Protein AF-A0A970CZ54-F1 (afdb_monomer_lite)

Radius of gyration: 23.07 Å; chains: 1; bounding box: 68×42×59 Å

pLDDT: mean 87.08, std 11.52, range [48.12, 98.62]

Secondary structure (DSSP, 8-state):
-----HHHHHHHHSSS-EEEEEEEEES--TTT-TT-EEEES---SS--GGGGGSS--S-SSEE--TTTT--SSSSEEPPPPGGGTTT----EE-SPPP-GGGBPPSSPPEEEEEEEEEEEEEEEEE-BTTTTB-EEEEEEEEE-TTS-EEEEEEE-S---SEEEEEEEEEEEEEEEEEEEEEEESSTT---EESB-----EEEE-TTTEEEEEEEE----S----SS-----EEEEEEE--TT-TT-TT-TT-TTTTT--SS-EEEEEEEEE--

Sequence (274 aa):
MYPVTTDFLDKMKADRRRVLARVEVDYTDPFMDQSIEIEVNEQANVSYPQQTADSVDTATHKWASLDGSWVLDGTYHLAPPSDKLSQYQFGWWGSQLAGADGAFAEPYPALTVMHLPRPIHTLRVTGDTAREEYPVNFTVKLYAEDETLLHTETVTGNTEVSWSKTLASPVLDVAKQVLTITRWSHEGRQVKIIEFFTSIREVYETGDLISIRLLEEREASQGSLPVGNISSNEITLALNNEDKKFDVDNEQSPLKNLLKPNRRIQVWLGISTS

Foldseek 3Di:
DDDDDPVQVVQVPDPDWDKKKKKKWFLDQPVPFPFKDKDKPFADPDADQSQQARPDQAFPAAADDPLPPDDPPVRYDHRDDPVCCVPGFFHTWGDDFQAPQQFDDPVFIKMKIFHFWAWDFKWKWAFHPNVQKAFAWKKKWFAAPVRHTQDIDTHHRDNDRIDMDGDPAIRGRTGMMMMGGGGMPDGSGTTTTRYGHDTDMDMDIDPQWPDKDKDWDDDPDPDPDPDDDDIDIDIDTDTDCPVVLVPQPPRRRNCHVSPDPDIDMDMDMDMDDD

Structure (mmCIF, N/CA/C/O backbone):
data_AF-A0A970CZ54-F1
#
_entry.id   AF-A0A970CZ54-F1
#
loop_
_atom_site.group_PDB
_atom_site.id
_atom_site.type_symbol
_atom_site.label_atom_id
_atom_site.label_alt_id
_atom_site.label_comp_id
_atom_site.label_asym_id
_atom_site.label_entity_id
_atom_site.label_seq_id
_atom_site.pdbx_PDB_ins_code
_atom_site.Cartn_x
_atom_site.Cartn_y
_atom_site.Cartn_z
_atom_site.occupancy
_atom_site.B_iso_or_equiv
_atom_site.auth_seq_id
_atom_site.auth_comp_id
_atom_site.auth_asym_id
_atom_site.auth_atom_id
_atom_site.pdbx_PDB_model_num
ATOM 1 N N . MET A 1 1 ? -34.920 -4.929 8.049 1.00 56.53 1 MET A N 1
ATOM 2 C CA . MET A 1 1 ? -34.536 -6.231 8.631 1.00 56.53 1 MET A CA 1
ATOM 3 C C . MET A 1 1 ? -33.694 -6.953 7.599 1.00 56.53 1 MET A C 1
ATOM 5 O O . MET A 1 1 ? -34.152 -7.098 6.469 1.00 56.53 1 MET A O 1
ATOM 9 N N . TYR A 1 2 ? -32.461 -7.309 7.949 1.00 60.47 2 TYR A N 1
ATOM 10 C CA . TYR A 1 2 ? -31.546 -7.976 7.026 1.00 60.47 2 TYR A CA 1
ATOM 11 C C . TYR A 1 2 ? -32.057 -9.383 6.681 1.00 60.47 2 TYR A C 1
ATOM 13 O O . TYR A 1 2 ? -32.532 -10.084 7.579 1.00 60.47 2 TYR A O 1
ATOM 21 N N . PRO A 1 3 ? -31.999 -9.805 5.404 1.00 73.12 3 PRO A N 1
ATOM 22 C CA . PRO A 1 3 ? -32.356 -11.163 5.028 1.00 73.12 3 PRO A CA 1
ATOM 23 C C . PRO A 1 3 ? -31.337 -12.131 5.639 1.00 73.12 3 PRO A C 1
ATOM 25 O O . PRO A 1 3 ? -30.145 -12.061 5.353 1.00 73.12 3 PRO A O 1
ATOM 28 N N . VAL A 1 4 ? -31.818 -13.026 6.496 1.00 78.75 4 VAL A N 1
ATOM 29 C CA . VAL A 1 4 ? -31.027 -14.081 7.142 1.00 78.75 4 VAL A CA 1
ATOM 30 C C . VAL A 1 4 ? -31.654 -15.438 6.848 1.00 78.75 4 VAL A C 1
ATOM 32 O O . VAL A 1 4 ? -32.836 -15.528 6.508 1.00 78.75 4 VAL A O 1
ATOM 35 N N . THR A 1 5 ? -30.867 -16.505 6.960 1.00 83.81 5 THR A N 1
ATOM 36 C CA . THR A 1 5 ? -31.360 -17.866 6.732 1.00 83.81 5 THR A CA 1
ATOM 37 C C . THR A 1 5 ? -32.357 -18.281 7.817 1.00 83.81 5 THR A C 1
ATOM 39 O O . THR A 1 5 ? -32.276 -17.841 8.966 1.00 83.81 5 THR A O 1
ATOM 42 N N . THR A 1 6 ? -33.293 -19.167 7.474 1.00 85.00 6 THR A N 1
ATOM 43 C CA . THR A 1 6 ? -34.234 -19.744 8.448 1.00 85.00 6 THR A CA 1
ATOM 44 C C . THR A 1 6 ? -33.495 -20.490 9.562 1.00 85.00 6 THR A C 1
ATOM 46 O O . THR A 1 6 ? -33.817 -20.305 10.729 1.00 85.00 6 THR A O 1
ATOM 49 N N . ASP A 1 7 ? -32.427 -21.221 9.219 1.00 84.81 7 ASP A N 1
ATOM 50 C CA . ASP A 1 7 ? -31.552 -21.903 10.186 1.00 84.81 7 ASP A CA 1
ATOM 51 C C . ASP A 1 7 ? -30.956 -20.939 11.228 1.00 84.81 7 ASP A C 1
ATOM 53 O O . ASP A 1 7 ? -30.951 -21.232 12.423 1.00 84.81 7 ASP A O 1
ATOM 57 N N . PHE A 1 8 ? -30.516 -19.749 10.804 1.00 84.25 8 PHE A N 1
ATOM 58 C CA . PHE A 1 8 ? -30.024 -18.726 11.727 1.00 84.25 8 PHE A CA 1
ATOM 59 C C . PHE A 1 8 ? -31.123 -18.248 12.686 1.00 84.25 8 PHE A C 1
ATOM 61 O O . PHE A 1 8 ? -30.884 -18.134 13.889 1.00 84.25 8 PHE A O 1
ATOM 68 N N . LEU A 1 9 ? -32.335 -17.998 12.177 1.00 84.44 9 LEU A N 1
ATOM 69 C CA . LEU A 1 9 ? -33.473 -17.566 12.996 1.00 84.44 9 LEU A CA 1
ATOM 70 C C . LEU A 1 9 ? -33.877 -18.623 14.025 1.00 84.44 9 LEU A C 1
ATOM 72 O O . LEU A 1 9 ? -34.154 -18.275 15.174 1.00 84.44 9 LEU A O 1
ATOM 76 N N . ASP A 1 10 ? -33.900 -19.891 13.626 1.00 85.69 10 ASP A N 1
ATOM 77 C CA . ASP A 1 10 ? -34.277 -21.000 14.500 1.00 85.69 10 ASP A CA 1
ATOM 78 C C . ASP A 1 10 ? -33.242 -21.190 15.611 1.00 85.69 10 ASP A C 1
ATOM 80 O O . ASP A 1 10 ? -33.598 -21.253 16.790 1.00 85.69 10 ASP A O 1
ATOM 84 N N . LYS A 1 11 ? -31.948 -21.146 15.271 1.00 85.56 11 LYS A N 1
ATOM 85 C CA . LYS A 1 11 ? -30.861 -21.179 16.261 1.00 85.56 11 LYS A CA 1
ATOM 86 C C . LYS A 1 11 ? -30.927 -19.985 17.210 1.00 85.56 11 LYS A C 1
ATOM 88 O O . LYS A 1 11 ? -30.788 -20.154 18.420 1.00 85.56 11 LYS A O 1
ATOM 93 N N . MET A 1 12 ? -31.201 -18.781 16.702 1.00 83.75 12 MET A N 1
ATOM 94 C CA . MET A 1 12 ? -31.337 -17.578 17.535 1.00 83.75 12 MET A CA 1
ATOM 95 C C . MET A 1 12 ? -32.542 -17.638 18.479 1.00 83.75 12 MET A C 1
ATOM 97 O O . MET A 1 12 ? -32.549 -16.939 19.493 1.00 83.75 12 MET A O 1
ATOM 101 N N . LYS A 1 13 ? -33.545 -18.473 18.191 1.00 84.94 13 LYS A N 1
ATOM 102 C CA . LYS A 1 13 ? -34.707 -18.721 19.058 1.00 84.94 13 LYS A CA 1
ATOM 103 C C . LYS A 1 13 ? -34.542 -19.932 19.979 1.00 84.94 13 LYS A C 1
ATOM 105 O O . LYS A 1 13 ? -35.372 -20.098 20.863 1.00 84.94 13 LYS A O 1
ATOM 110 N N . ALA A 1 14 ? -33.501 -20.744 19.803 1.00 85.19 14 ALA A N 1
ATOM 111 C CA . ALA A 1 14 ? -33.274 -21.930 20.620 1.00 85.19 14 ALA A CA 1
ATOM 112 C C . ALA A 1 14 ? -33.035 -21.582 22.101 1.00 85.19 14 ALA A C 1
ATOM 114 O O . ALA A 1 14 ? -32.423 -20.555 22.423 1.00 85.19 14 ALA A O 1
ATOM 115 N N . ASP A 1 15 ? -33.475 -22.482 22.987 1.00 83.25 15 ASP A N 1
ATOM 116 C CA . ASP A 1 15 ? -33.328 -22.354 24.445 1.00 83.25 15 ASP A CA 1
ATOM 117 C C . ASP A 1 15 ? -31.856 -22.335 24.876 1.00 83.25 15 ASP A C 1
ATOM 119 O O . ASP A 1 15 ? -31.458 -21.588 25.770 1.00 83.25 15 ASP A O 1
ATOM 123 N N . ARG A 1 16 ? -31.025 -23.153 24.219 1.00 84.19 16 ARG A N 1
ATOM 124 C CA . ARG A 1 16 ? -29.569 -23.145 24.371 1.00 84.19 16 ARG A CA 1
ATOM 125 C C . ARG A 1 16 ? -28.947 -22.564 23.116 1.00 84.19 16 ARG A C 1
ATOM 127 O O . ARG A 1 16 ? -28.973 -23.186 22.058 1.00 84.19 16 ARG A O 1
ATOM 134 N N . ARG A 1 17 ? -28.362 -21.379 23.255 1.00 84.44 17 ARG A N 1
ATOM 135 C CA . ARG A 1 17 ? -27.653 -20.693 22.177 1.00 84.44 17 ARG A CA 1
ATOM 136 C C . ARG A 1 17 ? -26.414 -19.996 22.703 1.00 84.44 17 ARG A C 1
ATOM 138 O O . ARG A 1 17 ? -26.434 -19.428 23.795 1.00 84.44 17 ARG A O 1
ATOM 145 N N . ARG A 1 18 ? -25.362 -19.983 21.890 1.00 84.69 18 ARG A N 1
ATOM 146 C CA . ARG A 1 18 ? -24.202 -19.120 22.092 1.00 84.69 18 ARG A CA 1
ATOM 147 C C . ARG A 1 18 ? -24.155 -18.105 20.962 1.00 84.69 18 ARG A C 1
ATOM 149 O O . ARG A 1 18 ? -23.862 -18.462 19.824 1.00 84.69 18 ARG A O 1
ATOM 156 N N . VAL A 1 19 ? -24.457 -16.851 21.283 1.00 84.94 19 VAL A N 1
ATOM 157 C CA . VAL A 1 19 ? -24.288 -15.741 20.341 1.00 84.94 19 VAL A CA 1
ATOM 158 C C . VAL A 1 19 ? -22.806 -15.389 20.294 1.00 84.94 19 VAL A C 1
ATOM 160 O O . VAL A 1 19 ? -22.158 -15.270 21.333 1.00 84.94 19 VAL A O 1
ATOM 163 N N . LEU A 1 20 ? -22.277 -15.273 19.086 1.00 89.06 20 LEU A N 1
ATOM 164 C CA . LEU A 1 20 ? -20.926 -14.813 18.806 1.00 89.06 20 LEU A CA 1
ATOM 165 C C . LEU A 1 20 ? -21.016 -13.433 18.171 1.00 89.06 20 LEU A C 1
ATOM 167 O O . LEU A 1 20 ? -22.017 -13.094 17.536 1.00 89.06 20 LEU A O 1
ATOM 171 N N . ALA A 1 21 ? -19.960 -12.653 18.314 1.00 89.19 21 ALA A N 1
ATOM 172 C CA . ALA A 1 21 ? -19.851 -11.377 17.643 1.00 89.19 21 ALA A CA 1
ATOM 173 C C . ALA A 1 21 ? -18.459 -11.203 17.056 1.00 89.19 21 ALA A C 1
ATOM 175 O O . ALA A 1 21 ? -17.473 -11.683 17.620 1.00 89.19 21 ALA A O 1
ATOM 176 N N . ARG A 1 22 ? -18.424 -10.501 15.928 1.00 91.06 22 ARG A N 1
ATOM 177 C CA . ARG A 1 22 ? -17.215 -9.996 15.293 1.00 91.06 22 ARG A CA 1
ATOM 178 C C . ARG A 1 22 ? -17.446 -8.530 14.965 1.00 91.06 22 ARG A C 1
ATOM 180 O O . ARG A 1 22 ? -18.489 -8.179 14.415 1.00 91.06 22 ARG A O 1
ATOM 187 N N . VAL A 1 23 ? -16.482 -7.691 15.296 1.00 90.94 23 VAL A N 1
ATOM 188 C CA . VAL A 1 23 ? -16.449 -6.277 14.931 1.00 90.94 23 VAL A CA 1
ATOM 189 C C . VAL A 1 23 ? -15.167 -6.037 14.156 1.00 90.94 23 VAL A C 1
ATOM 191 O O . VAL A 1 23 ? -14.107 -6.484 14.569 1.00 90.94 23 VAL A O 1
ATOM 194 N N . GLU A 1 24 ? -15.257 -5.318 13.051 1.00 90.38 24 GLU A N 1
ATOM 195 C CA . GLU A 1 24 ? -14.111 -4.831 12.292 1.00 90.38 24 GLU A CA 1
ATOM 196 C C . GLU A 1 24 ? -14.129 -3.308 12.318 1.00 90.38 24 GLU A C 1
ATOM 198 O O . GLU A 1 24 ? -15.165 -2.692 12.042 1.00 90.38 24 GLU A O 1
ATOM 203 N N . VAL A 1 25 ? -13.000 -2.715 12.698 1.00 87.94 25 VAL A N 1
ATOM 204 C CA . VAL A 1 25 ? -12.815 -1.263 12.737 1.00 87.94 25 VAL A CA 1
ATOM 205 C C . VAL A 1 25 ? -11.657 -0.893 11.823 1.00 87.94 25 VAL A C 1
ATOM 207 O O . VAL A 1 25 ? -10.527 -1.341 12.028 1.00 87.94 25 VAL A O 1
ATOM 210 N N . ASP A 1 26 ? -11.941 -0.040 10.842 1.00 84.31 26 ASP A N 1
ATOM 211 C CA . ASP A 1 26 ? -10.927 0.575 9.988 1.00 84.31 26 ASP A CA 1
ATOM 212 C C . ASP A 1 26 ? -10.430 1.856 10.660 1.00 84.31 26 ASP A C 1
ATOM 214 O O . ASP A 1 26 ? -11.116 2.880 10.645 1.00 84.31 26 ASP A O 1
ATOM 218 N N . TYR A 1 27 ? -9.249 1.805 11.280 1.00 79.31 27 TYR A N 1
ATOM 219 C CA . TYR A 1 27 ? -8.639 2.934 11.996 1.00 79.31 27 TYR A CA 1
ATOM 220 C C . TYR A 1 27 ? -7.938 3.929 11.070 1.00 79.31 27 TYR A C 1
ATOM 222 O O . TYR A 1 27 ? -7.857 5.123 11.381 1.00 79.31 27 TYR A O 1
ATOM 230 N N . THR A 1 28 ? -7.473 3.450 9.921 1.00 72.81 28 THR A N 1
ATOM 231 C CA . THR A 1 28 ? -7.039 4.283 8.800 1.00 72.81 28 THR A CA 1
ATOM 232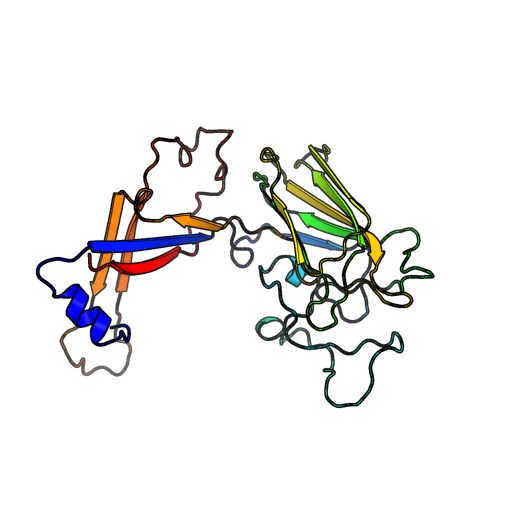 C C . THR A 1 28 ? -7.885 3.905 7.595 1.00 72.81 28 THR A C 1
ATOM 234 O O . THR A 1 28 ? -7.695 2.839 7.010 1.00 72.81 28 THR A O 1
ATOM 237 N N . ASP A 1 29 ? -8.827 4.769 7.249 1.00 67.00 29 ASP A N 1
ATOM 238 C CA . ASP A 1 29 ? -9.577 4.665 6.004 1.00 67.00 29 ASP A CA 1
ATOM 239 C C . ASP A 1 29 ? -9.000 5.716 5.051 1.00 67.00 29 ASP A C 1
ATOM 241 O O . ASP A 1 29 ? -9.119 6.907 5.353 1.00 67.00 29 ASP A O 1
ATOM 245 N N . PRO A 1 30 ? -8.350 5.320 3.947 1.00 59.41 30 PRO A N 1
ATOM 246 C CA . PRO A 1 30 ? -7.712 6.271 3.050 1.00 59.41 30 PRO A CA 1
ATOM 247 C C . PRO A 1 30 ? -8.690 7.184 2.309 1.00 59.41 30 PRO A C 1
ATOM 249 O O . PRO A 1 30 ? -8.316 8.290 1.930 1.00 59.41 30 PRO A O 1
ATOM 252 N N . PHE A 1 31 ? -9.954 6.784 2.153 1.00 61.91 31 PHE A N 1
ATOM 253 C CA . PHE A 1 31 ? -10.979 7.653 1.571 1.00 61.91 31 PHE A CA 1
ATOM 254 C C . PHE A 1 31 ? -11.407 8.761 2.541 1.00 61.91 31 PHE A C 1
ATOM 256 O O . PHE A 1 31 ? -11.882 9.815 2.114 1.00 61.91 31 PHE A O 1
ATOM 263 N N . MET A 1 32 ? -11.240 8.530 3.847 1.00 58.78 32 MET A N 1
ATOM 264 C CA . MET A 1 32 ? -11.568 9.488 4.907 1.00 58.78 32 MET A CA 1
ATOM 265 C C . MET A 1 32 ? -10.339 10.243 5.428 1.00 58.78 32 MET A C 1
ATOM 267 O O . MET A 1 32 ? -10.478 11.334 5.988 1.00 58.78 32 MET A O 1
ATOM 271 N N . ASP A 1 33 ? -9.144 9.676 5.275 1.00 66.12 33 ASP A N 1
ATOM 272 C CA . ASP A 1 33 ? -7.878 10.269 5.689 1.00 66.12 33 ASP A CA 1
ATOM 273 C C . ASP A 1 33 ? -7.346 11.216 4.608 1.00 66.12 33 ASP A C 1
ATOM 275 O O . ASP A 1 33 ? -6.517 10.867 3.774 1.00 66.12 33 ASP A O 1
ATOM 279 N N . GLN A 1 34 ? -7.816 12.463 4.665 1.00 62.53 34 GLN A N 1
ATOM 280 C CA . GLN A 1 34 ? -7.396 13.542 3.762 1.00 62.53 34 GLN A CA 1
ATOM 281 C C . GLN A 1 34 ? -5.909 13.920 3.885 1.00 62.53 34 GLN A C 1
ATOM 283 O O . GLN A 1 34 ? -5.459 14.796 3.156 1.00 62.53 34 GLN A O 1
ATOM 288 N N . SER A 1 35 ? -5.157 13.316 4.814 1.00 75.06 35 SER A N 1
ATOM 289 C CA . SER A 1 35 ? -3.721 13.575 4.956 1.00 75.06 35 SER A CA 1
ATOM 290 C C . SER A 1 35 ? -2.847 12.748 4.019 1.00 75.06 35 SER A C 1
ATOM 292 O O . SER A 1 35 ? -1.641 12.977 3.980 1.00 75.06 35 SER A O 1
ATOM 294 N N . ILE A 1 36 ? -3.420 11.773 3.308 1.00 85.31 36 ILE A N 1
ATOM 295 C CA . ILE A 1 36 ? -2.641 10.916 2.420 1.00 85.31 36 ILE A CA 1
ATOM 296 C C . ILE A 1 36 ? -2.275 11.693 1.159 1.00 85.31 36 ILE A C 1
ATOM 298 O O . ILE A 1 36 ? -3.134 12.039 0.348 1.00 85.31 36 ILE A O 1
ATOM 302 N N . GLU A 1 37 ? -0.980 11.902 0.974 1.00 90.88 37 GLU A N 1
ATOM 303 C CA . GLU A 1 37 ? -0.411 12.488 -0.231 1.00 90.88 37 GLU A CA 1
ATOM 304 C C . GLU A 1 37 ? 0.473 11.453 -0.923 1.00 90.88 37 GLU A C 1
ATOM 306 O O . GLU A 1 37 ? 1.263 10.756 -0.282 1.00 90.88 37 GLU A O 1
ATOM 311 N N . ILE A 1 38 ? 0.321 11.334 -2.242 1.00 93.88 38 ILE A N 1
ATOM 312 C CA . ILE A 1 38 ? 1.061 10.372 -3.059 1.00 93.88 38 ILE A CA 1
ATOM 313 C C . ILE A 1 38 ? 1.891 11.129 -4.083 1.00 93.88 38 ILE A C 1
ATOM 315 O O . ILE A 1 38 ? 1.354 11.911 -4.870 1.00 93.88 38 ILE A O 1
ATOM 319 N N . GLU A 1 39 ? 3.184 10.835 -4.114 1.00 96.50 39 GLU A N 1
ATOM 320 C CA . GLU A 1 39 ? 4.122 11.369 -5.095 1.00 96.50 39 GLU A CA 1
ATOM 321 C C . GLU A 1 39 ? 4.870 10.233 -5.787 1.00 96.50 39 GLU A C 1
ATOM 323 O O . GLU A 1 39 ? 5.202 9.218 -5.181 1.00 96.50 39 GLU A O 1
ATOM 328 N N . VAL A 1 40 ? 5.167 10.410 -7.070 1.00 97.62 40 VAL A N 1
ATOM 329 C CA . VAL A 1 40 ? 5.962 9.467 -7.864 1.00 97.62 40 VAL A CA 1
ATOM 330 C C . VAL A 1 40 ? 7.045 10.231 -8.604 1.00 97.62 40 VAL A C 1
ATOM 332 O O . VAL A 1 40 ? 6.818 11.359 -9.043 1.00 97.62 40 VAL A O 1
ATOM 335 N N . ASN A 1 41 ? 8.225 9.633 -8.764 1.00 97.62 41 ASN A N 1
ATOM 336 C CA . ASN A 1 41 ? 9.297 10.271 -9.538 1.00 97.62 41 ASN A CA 1
ATOM 337 C C . ASN A 1 41 ? 9.106 10.126 -11.057 1.00 97.62 41 ASN A C 1
ATOM 339 O O . ASN A 1 41 ? 9.703 10.873 -11.831 1.00 97.62 41 ASN A O 1
ATOM 343 N N . GLU A 1 42 ? 8.276 9.176 -11.479 1.00 96.69 42 GLU A N 1
ATOM 344 C CA . GLU A 1 42 ? 7.934 8.919 -12.870 1.00 96.69 42 GLU A CA 1
ATOM 345 C C . GLU A 1 42 ? 6.511 8.364 -12.996 1.00 96.69 42 GLU A C 1
ATOM 347 O O . GLU A 1 42 ? 5.986 7.738 -12.075 1.00 96.69 42 GLU A O 1
ATOM 352 N N . GLN A 1 43 ? 5.893 8.543 -14.163 1.00 96.00 43 GLN A N 1
ATOM 353 C CA . GLN A 1 43 ? 4.625 7.899 -14.495 1.00 96.00 43 GLN A CA 1
ATOM 354 C C . GLN A 1 43 ? 4.415 7.811 -16.009 1.00 96.00 43 GLN A C 1
ATOM 356 O O . GLN A 1 43 ? 4.865 8.680 -16.760 1.00 96.00 43 GLN A O 1
ATOM 361 N N . ALA A 1 44 ? 3.709 6.773 -16.450 1.00 94.50 44 ALA A N 1
ATOM 362 C CA . ALA A 1 44 ? 3.223 6.638 -17.816 1.00 94.50 44 ALA A CA 1
ATOM 363 C C . ALA A 1 44 ? 2.181 7.719 -18.159 1.00 94.50 44 ALA A C 1
ATOM 365 O O . ALA A 1 44 ? 1.629 8.388 -17.287 1.00 94.50 44 ALA A O 1
ATOM 366 N N . ASN A 1 45 ? 1.853 7.833 -19.452 1.00 91.31 45 ASN A N 1
ATOM 367 C CA . ASN A 1 45 ? 0.827 8.761 -19.951 1.00 91.31 45 ASN A CA 1
ATOM 368 C C . ASN A 1 45 ? -0.542 8.571 -19.280 1.00 91.31 45 ASN A C 1
ATOM 370 O O . ASN A 1 45 ? -1.284 9.535 -19.115 1.00 91.31 45 ASN A O 1
ATOM 374 N N . VAL A 1 46 ? -0.881 7.326 -18.937 1.00 93.69 46 VAL A N 1
ATOM 375 C CA . VAL A 1 46 ? -2.067 6.980 -18.154 1.00 93.69 46 VAL A CA 1
ATOM 376 C C . VAL A 1 46 ? -1.588 6.227 -16.926 1.00 93.69 46 VAL A C 1
ATOM 378 O O . VAL A 1 46 ? -0.995 5.156 -17.045 1.00 93.69 46 VAL A O 1
ATOM 381 N N . SER A 1 47 ? -1.790 6.832 -15.763 1.00 95.38 47 SER A N 1
ATOM 382 C CA . SER A 1 47 ? -1.358 6.326 -14.467 1.00 95.38 47 SER A CA 1
ATOM 383 C C . SER A 1 47 ? -2.128 7.068 -13.381 1.00 95.38 47 SER A C 1
ATOM 385 O O . SER A 1 47 ? -2.382 8.268 -13.519 1.00 95.38 47 SER A O 1
ATOM 387 N N . TYR A 1 48 ? -2.482 6.366 -12.307 1.00 95.00 48 TYR A N 1
ATOM 388 C CA . TYR A 1 48 ? -3.285 6.905 -11.212 1.00 95.00 48 TYR A CA 1
ATOM 389 C C . TYR A 1 48 ? -2.646 6.560 -9.861 1.00 95.00 48 TYR A C 1
ATOM 391 O O . TYR A 1 48 ? -3.149 5.691 -9.148 1.00 95.00 48 TYR A O 1
ATOM 399 N N . PRO A 1 49 ? -1.535 7.226 -9.479 1.00 94.94 49 PRO A N 1
ATOM 400 C CA . PRO A 1 49 ? -0.825 6.925 -8.235 1.00 94.94 49 PRO A CA 1
ATOM 401 C C . PRO A 1 49 ? -1.696 7.011 -6.984 1.00 94.94 49 PRO A C 1
ATOM 403 O O . PRO A 1 49 ? -1.481 6.273 -6.035 1.00 94.94 49 PRO A O 1
ATOM 406 N N . GLN A 1 50 ? -2.726 7.855 -6.985 1.00 90.62 50 GLN A N 1
ATOM 407 C CA . GLN A 1 50 ? -3.643 7.993 -5.853 1.00 90.62 50 GLN A CA 1
ATOM 408 C C . GLN A 1 50 ? -4.352 6.675 -5.495 1.00 90.62 50 GLN A C 1
ATOM 410 O O . GLN A 1 50 ? -4.704 6.481 -4.337 1.00 90.62 50 GLN A O 1
ATOM 415 N N . GLN A 1 51 ? -4.512 5.754 -6.454 1.00 90.94 51 GLN A N 1
ATOM 416 C CA . GLN A 1 51 ? -5.095 4.431 -6.212 1.00 90.94 51 GLN A CA 1
ATOM 417 C C . GLN A 1 51 ? -4.165 3.491 -5.439 1.00 90.94 51 GLN A C 1
ATOM 419 O O . GLN A 1 51 ? -4.633 2.535 -4.845 1.00 90.94 51 GLN A O 1
ATOM 424 N N . THR A 1 52 ? -2.857 3.766 -5.355 1.00 93.00 52 THR A N 1
ATOM 425 C CA . THR A 1 52 ? -1.936 2.881 -4.618 1.00 93.00 52 THR A CA 1
ATOM 426 C C . THR A 1 52 ? -2.119 2.919 -3.105 1.00 93.00 52 THR A C 1
ATOM 428 O O . THR A 1 52 ? -1.355 2.278 -2.387 1.00 93.00 52 THR A O 1
ATOM 431 N N . ALA A 1 53 ? -3.053 3.725 -2.611 1.00 89.38 53 ALA A N 1
ATOM 432 C CA . ALA A 1 53 ? -3.350 3.841 -1.199 1.00 89.38 53 ALA A CA 1
ATOM 433 C C . ALA A 1 53 ? -4.846 3.758 -0.901 1.00 89.38 53 ALA A C 1
ATOM 435 O O . ALA A 1 53 ? -5.254 4.206 0.161 1.00 89.38 53 ALA A O 1
ATOM 436 N N . ASP A 1 54 ? -5.671 3.228 -1.806 1.00 82.50 54 ASP A N 1
ATOM 437 C CA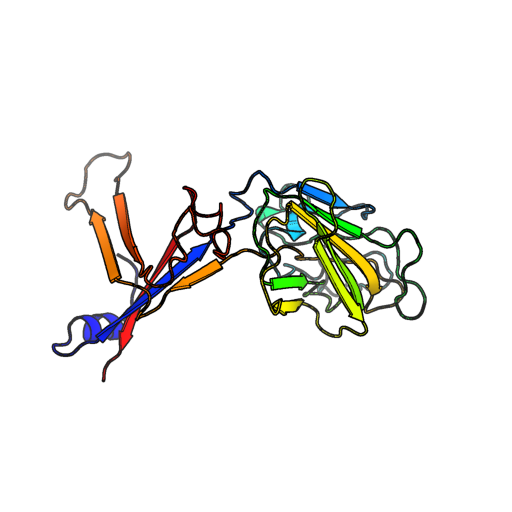 . ASP A 1 54 ? -7.131 3.201 -1.660 1.00 82.50 54 ASP A CA 1
ATOM 438 C C . ASP A 1 54 ? -7.674 1.896 -1.046 1.00 82.50 54 ASP A C 1
ATOM 440 O O . ASP A 1 54 ? -8.885 1.730 -0.889 1.00 82.50 54 ASP A O 1
ATOM 444 N N . SER A 1 55 ? -6.781 1.002 -0.605 1.00 84.00 55 SER A N 1
ATOM 445 C CA . SER A 1 55 ? -7.102 -0.311 -0.029 1.00 84.00 55 SER A CA 1
ATOM 446 C C . SER A 1 55 ? -7.741 -1.297 -1.016 1.00 84.00 55 SER A C 1
ATOM 448 O O . SER A 1 55 ? -8.351 -2.281 -0.581 1.00 84.00 55 SER A O 1
ATOM 450 N N . VAL A 1 56 ? -7.598 -1.073 -2.325 1.00 85.06 56 VAL A N 1
ATOM 451 C CA . VAL A 1 56 ? -7.999 -2.015 -3.374 1.00 85.06 56 VAL A CA 1
ATOM 452 C C . VAL A 1 56 ? -6.751 -2.672 -3.959 1.00 85.06 56 VAL A C 1
ATOM 454 O O . VAL A 1 56 ? -6.036 -2.113 -4.783 1.00 85.06 56 VAL A O 1
ATOM 457 N N . ASP A 1 57 ? -6.523 -3.929 -3.582 1.00 88.81 57 ASP A N 1
ATOM 458 C CA . ASP A 1 57 ? -5.336 -4.708 -3.960 1.00 88.81 57 ASP A CA 1
ATOM 459 C C . ASP A 1 57 ? -5.500 -5.531 -5.253 1.00 88.81 57 ASP A C 1
ATOM 461 O O . ASP A 1 57 ? -4.617 -6.301 -5.635 1.00 88.81 57 ASP A O 1
ATOM 465 N N . THR A 1 58 ? -6.610 -5.359 -5.975 1.00 90.25 58 THR A N 1
ATOM 466 C CA . THR A 1 58 ? -6.899 -6.110 -7.204 1.00 90.25 58 THR A CA 1
ATOM 467 C C . THR A 1 58 ? -7.165 -5.197 -8.393 1.00 90.25 58 THR A C 1
ATOM 469 O O . THR A 1 58 ? -8.022 -4.320 -8.345 1.00 90.25 58 THR A O 1
ATOM 472 N N . ALA A 1 59 ? -6.449 -5.424 -9.497 1.00 93.00 59 ALA A N 1
ATOM 473 C CA . ALA A 1 59 ? -6.706 -4.746 -10.760 1.00 93.00 59 ALA A CA 1
ATOM 474 C C . ALA A 1 59 ? -8.046 -5.223 -11.334 1.00 93.00 59 ALA A C 1
ATOM 476 O O . ALA A 1 59 ? -8.312 -6.424 -11.403 1.00 93.00 59 ALA A O 1
ATOM 477 N N . THR A 1 60 ? -8.894 -4.296 -11.782 1.00 91.50 60 THR A N 1
ATOM 478 C CA . THR A 1 60 ? -10.239 -4.663 -12.266 1.00 91.50 60 THR A CA 1
ATOM 479 C C . THR A 1 60 ? -10.195 -5.445 -13.572 1.00 91.50 60 THR A C 1
ATOM 481 O O . THR A 1 60 ? -11.011 -6.338 -13.798 1.00 91.50 60 THR A O 1
ATOM 484 N N . HIS A 1 61 ? -9.243 -5.110 -14.440 1.00 92.69 61 HIS A N 1
ATOM 485 C CA . HIS A 1 61 ? -9.072 -5.740 -15.737 1.00 92.69 61 HIS A CA 1
ATOM 486 C C . HIS A 1 61 ? -7.596 -5.904 -16.065 1.00 92.69 61 HIS A C 1
ATOM 488 O O . HIS A 1 61 ? -6.729 -5.213 -15.533 1.00 92.69 61 HIS A O 1
ATOM 494 N N . LYS A 1 62 ? -7.324 -6.780 -17.031 1.00 93.94 62 LYS A N 1
ATOM 495 C CA . LYS A 1 62 ? -6.017 -6.858 -17.667 1.00 93.94 62 LYS A CA 1
ATOM 496 C C . LYS A 1 62 ? -5.849 -5.656 -18.597 1.00 93.94 62 LYS A C 1
ATOM 498 O O . LYS A 1 62 ? -6.335 -5.656 -19.727 1.00 93.94 62 LYS A O 1
ATOM 503 N N . TRP A 1 63 ? -5.205 -4.598 -18.121 1.00 94.69 63 TRP A N 1
ATOM 504 C CA . TRP A 1 63 ? -5.074 -3.371 -18.904 1.00 94.69 63 TRP A CA 1
ATOM 505 C C . TRP A 1 63 ? -4.032 -3.507 -20.020 1.00 94.69 63 TRP A C 1
ATOM 507 O O . TRP A 1 63 ? -2.958 -4.099 -19.841 1.00 94.69 63 TRP A O 1
ATOM 517 N N . ALA A 1 64 ? -4.362 -2.972 -21.194 1.00 93.25 64 ALA A N 1
ATOM 518 C CA . ALA A 1 64 ? -3.486 -2.954 -22.357 1.00 93.25 64 ALA A CA 1
ATOM 519 C C . ALA A 1 64 ? -2.274 -2.037 -22.120 1.00 93.25 64 ALA A C 1
ATOM 521 O O . ALA A 1 64 ? -2.408 -0.918 -21.626 1.00 93.25 64 ALA A O 1
ATOM 522 N N . SER A 1 65 ? -1.089 -2.501 -22.514 1.00 91.56 65 SER A N 1
ATOM 523 C CA . SER A 1 65 ? 0.173 -1.757 -22.431 1.00 91.56 65 SER A CA 1
ATOM 524 C C . SER A 1 65 ? 0.898 -1.827 -23.772 1.00 91.56 65 SER A C 1
ATOM 526 O O . SER A 1 65 ? 0.950 -2.878 -24.398 1.00 91.56 65 SER A O 1
ATOM 528 N N . LEU A 1 66 ? 1.491 -0.725 -24.235 1.00 87.25 66 LEU A N 1
ATOM 529 C CA . LEU A 1 66 ? 2.213 -0.687 -25.519 1.00 87.25 66 LEU A CA 1
ATOM 530 C C . LEU A 1 66 ? 3.654 -1.226 -25.422 1.00 87.25 66 LEU A C 1
ATOM 532 O O . LEU A 1 66 ? 4.523 -0.835 -26.190 1.00 87.25 66 LEU A O 1
ATOM 536 N N . ASP A 1 67 ? 3.894 -2.152 -24.499 1.00 84.56 67 ASP A N 1
ATOM 537 C CA . ASP A 1 67 ? 5.181 -2.819 -24.249 1.00 84.56 67 ASP A CA 1
ATOM 538 C C . ASP A 1 67 ? 5.384 -4.075 -25.129 1.00 84.56 67 ASP A C 1
ATOM 540 O O . ASP A 1 67 ? 6.284 -4.876 -24.896 1.00 84.56 67 ASP A O 1
ATOM 544 N N . GLY A 1 68 ? 4.519 -4.279 -26.131 1.00 83.44 68 GLY A N 1
ATOM 545 C CA . GLY A 1 68 ? 4.571 -5.416 -27.058 1.00 83.44 68 GLY A CA 1
ATOM 546 C C . GLY A 1 68 ? 3.991 -6.724 -26.513 1.00 83.44 68 GLY A C 1
ATOM 547 O O . GLY A 1 68 ? 4.082 -7.753 -27.177 1.00 83.44 68 GLY A O 1
ATOM 548 N N . SER A 1 69 ? 3.390 -6.705 -25.324 1.00 85.94 69 SER A N 1
ATOM 549 C CA . SER A 1 69 ? 2.943 -7.931 -24.658 1.00 85.94 69 SER A CA 1
ATOM 550 C C . SER A 1 69 ? 1.486 -8.304 -24.804 1.00 85.94 69 SER A C 1
ATOM 552 O O . SER A 1 69 ? 1.110 -9.441 -24.519 1.00 85.94 69 SER A O 1
ATOM 554 N N . TRP A 1 70 ? 0.655 -7.329 -25.143 1.00 84.69 70 TRP A N 1
ATOM 555 C CA . TRP A 1 70 ? -0.773 -7.535 -25.231 1.00 84.69 70 TRP A CA 1
ATOM 556 C C . TRP A 1 70 ? -1.161 -7.895 -26.659 1.00 84.69 70 TRP A C 1
ATOM 558 O O . TRP A 1 70 ? -0.528 -7.479 -27.631 1.00 84.69 70 TRP A O 1
ATOM 568 N N . VAL A 1 71 ? -2.229 -8.671 -26.772 1.00 86.31 71 VAL A N 1
ATOM 569 C CA . VAL A 1 71 ? -2.820 -9.090 -28.038 1.00 86.31 71 VAL A CA 1
ATOM 570 C C . VAL A 1 71 ? -4.294 -8.708 -28.040 1.00 86.31 71 VAL A C 1
ATOM 572 O O . VAL A 1 71 ? -4.935 -8.656 -26.991 1.00 86.31 71 VAL A O 1
ATOM 575 N N . LEU A 1 72 ? -4.846 -8.430 -29.221 1.00 84.56 72 LEU A N 1
ATOM 576 C CA . LEU A 1 72 ? -6.266 -8.109 -29.378 1.00 84.56 72 LEU A CA 1
ATOM 577 C C . LEU A 1 72 ? -7.107 -9.398 -29.431 1.00 84.56 72 LEU A C 1
ATOM 579 O O . LEU A 1 72 ? -7.747 -9.696 -30.435 1.00 84.56 72 LEU A O 1
ATOM 583 N N . ASP A 1 73 ? -7.060 -10.184 -28.359 1.00 89.50 73 ASP A N 1
ATOM 584 C CA . ASP A 1 73 ? -7.771 -11.463 -28.211 1.00 89.50 73 ASP A CA 1
ATOM 585 C C . ASP A 1 73 ? -9.055 -11.351 -27.365 1.00 89.50 73 ASP A C 1
ATOM 587 O O . ASP A 1 73 ? -9.742 -12.342 -27.129 1.00 89.50 73 ASP A O 1
ATOM 591 N N . GLY A 1 74 ? -9.387 -10.136 -26.917 1.00 87.81 74 GLY A N 1
ATOM 592 C CA . GLY A 1 74 ? -10.538 -9.852 -26.059 1.00 87.81 74 GLY A CA 1
ATOM 593 C C . GLY A 1 74 ? -10.275 -10.008 -24.559 1.00 87.81 74 GLY A C 1
ATOM 594 O O . GLY A 1 74 ? -11.184 -9.754 -23.776 1.00 87.81 74 GLY A O 1
ATOM 595 N N . THR A 1 75 ? -9.060 -10.383 -24.142 1.00 90.69 75 THR A N 1
ATOM 596 C CA . THR A 1 75 ? -8.695 -10.476 -22.715 1.00 90.69 75 THR A CA 1
ATOM 597 C C . THR A 1 75 ? -8.236 -9.143 -22.125 1.00 90.69 75 THR A C 1
ATOM 599 O O . THR A 1 75 ? -8.297 -8.951 -20.911 1.00 90.69 75 THR A O 1
ATOM 602 N N . TYR A 1 76 ? -7.787 -8.216 -22.976 1.00 93.00 76 TYR A N 1
ATOM 603 C CA . TYR A 1 76 ? -7.273 -6.912 -22.571 1.00 93.00 76 TYR A CA 1
ATOM 604 C C . TYR A 1 76 ? -8.309 -5.798 -22.703 1.00 93.00 76 TYR A C 1
ATOM 606 O O . TYR A 1 76 ? -9.061 -5.732 -23.676 1.00 93.00 76 TYR A O 1
ATOM 614 N N . HIS A 1 77 ? -8.272 -4.867 -21.752 1.00 93.31 77 HIS A N 1
ATOM 615 C CA . HIS A 1 77 ? -9.112 -3.674 -21.727 1.00 93.31 77 HIS A CA 1
ATOM 616 C C . HIS A 1 77 ? -8.272 -2.406 -21.905 1.00 93.31 77 HIS A C 1
ATOM 618 O O . HIS A 1 77 ? -7.112 -2.342 -21.494 1.00 93.31 77 HIS A O 1
ATOM 624 N N . LEU A 1 78 ? -8.859 -1.377 -22.516 1.00 92.56 78 LEU A N 1
ATOM 625 C CA . LEU A 1 78 ? -8.234 -0.056 -22.600 1.00 92.56 78 LEU A CA 1
ATOM 626 C C . LEU A 1 78 ? -8.246 0.616 -21.232 1.00 92.56 78 LEU A C 1
ATOM 628 O O . LEU A 1 78 ? -9.232 0.487 -20.514 1.00 92.56 78 LEU A O 1
ATOM 632 N N . ALA A 1 79 ? -7.179 1.347 -20.907 1.00 92.31 79 ALA A N 1
ATOM 633 C CA . ALA A 1 79 ? -7.064 2.052 -19.637 1.00 92.31 79 ALA A CA 1
ATOM 634 C C . ALA A 1 79 ? -8.303 2.935 -19.364 1.00 92.31 79 ALA A C 1
ATOM 636 O O . ALA A 1 79 ? -8.813 3.576 -20.294 1.00 92.31 79 ALA A O 1
ATOM 637 N N . PRO A 1 80 ? -8.807 2.959 -18.117 1.00 90.00 80 PRO A N 1
ATOM 638 C CA . PRO A 1 80 ? -10.005 3.707 -17.782 1.00 90.00 80 PRO A CA 1
ATOM 639 C C . PRO A 1 80 ? -9.735 5.213 -17.891 1.00 90.00 80 PRO A C 1
ATOM 641 O O . PRO A 1 80 ? -8.625 5.658 -17.602 1.00 90.00 80 PRO A O 1
ATOM 644 N N . PRO A 1 81 ? -10.730 6.023 -18.283 1.00 89.56 81 PRO A N 1
ATOM 645 C CA . PRO A 1 81 ? -10.626 7.471 -18.172 1.00 89.56 81 PRO A CA 1
ATOM 646 C C . PRO A 1 81 ? -10.705 7.911 -16.699 1.00 89.56 81 PRO A C 1
ATOM 648 O O . PRO A 1 81 ? -11.242 7.205 -15.840 1.00 89.56 81 PRO A O 1
ATOM 651 N N . SER A 1 82 ? -10.197 9.111 -16.402 1.00 86.31 82 SER A N 1
ATOM 652 C CA . SER A 1 82 ? -10.083 9.626 -15.029 1.00 86.31 82 SER A CA 1
ATOM 653 C C . SER A 1 82 ? -11.425 9.832 -14.310 1.00 86.31 82 SER A C 1
ATOM 655 O O . SER A 1 82 ? -11.468 9.828 -13.084 1.00 86.31 82 SER A O 1
ATOM 657 N N . ASP A 1 83 ? -12.536 9.967 -15.034 1.00 80.44 83 ASP A N 1
ATOM 658 C CA . ASP A 1 83 ? -13.889 10.088 -14.472 1.00 80.44 83 ASP A CA 1
ATOM 659 C C . ASP A 1 83 ? -14.498 8.738 -14.042 1.00 80.44 83 ASP A C 1
ATOM 661 O O . ASP A 1 83 ? -15.606 8.694 -13.502 1.00 80.44 83 ASP A O 1
ATOM 665 N N . LYS A 1 84 ? -13.787 7.625 -14.268 1.00 78.25 84 LYS A N 1
ATOM 666 C CA . LYS A 1 84 ? -14.239 6.260 -13.953 1.00 78.25 84 LYS A CA 1
ATOM 667 C C . LYS A 1 84 ? -13.389 5.549 -12.898 1.00 78.25 84 LYS A C 1
ATOM 669 O O . LYS A 1 84 ? -13.594 4.360 -12.670 1.00 78.25 84 LYS A O 1
ATOM 674 N N . LEU A 1 85 ? -12.496 6.259 -12.210 1.00 78.12 85 LEU A N 1
ATOM 675 C CA . LEU A 1 85 ? -11.600 5.674 -11.197 1.00 78.12 85 LEU A CA 1
ATOM 676 C C . LEU A 1 85 ? -12.319 5.141 -9.950 1.00 78.12 85 LEU A C 1
ATOM 678 O O . LEU A 1 85 ? -11.748 4.360 -9.206 1.00 78.12 85 LEU A O 1
ATOM 682 N N . SER A 1 86 ? -13.591 5.494 -9.742 1.00 75.81 86 SER A N 1
ATOM 683 C CA . SER A 1 86 ? -14.433 4.875 -8.708 1.00 75.81 86 SER A CA 1
ATOM 684 C C . SER A 1 86 ? -14.978 3.493 -9.091 1.00 75.81 86 SER A C 1
ATOM 686 O O . SER A 1 86 ? -15.564 2.813 -8.254 1.00 75.81 86 SER A O 1
ATOM 688 N N . GLN A 1 87 ? -14.842 3.090 -10.358 1.00 78.75 87 GLN A N 1
ATOM 689 C CA . GLN A 1 87 ? -15.351 1.822 -10.898 1.00 78.75 87 GLN A CA 1
ATOM 690 C C . GLN A 1 87 ? -14.226 0.853 -11.264 1.00 78.75 87 GLN A C 1
ATOM 692 O O . GLN A 1 87 ? -14.476 -0.344 -11.391 1.00 78.75 87 GLN A O 1
ATOM 697 N N . TYR A 1 88 ? -13.013 1.370 -11.466 1.00 87.88 88 TYR A N 1
ATOM 698 C CA . TYR A 1 88 ? -11.891 0.624 -12.015 1.00 87.88 88 TYR A CA 1
ATOM 699 C C . TYR A 1 88 ? -10.613 0.897 -11.233 1.00 87.88 88 TYR A C 1
ATOM 701 O O . TYR A 1 88 ? -10.259 2.054 -11.018 1.00 87.88 88 TYR A O 1
ATOM 709 N N . GLN A 1 89 ? -9.887 -0.172 -10.924 1.00 91.62 89 GLN A N 1
ATOM 710 C CA . GLN A 1 89 ? -8.561 -0.157 -10.330 1.00 91.62 89 GLN A CA 1
ATOM 711 C C . GLN A 1 89 ? -7.494 -0.351 -11.404 1.00 91.62 89 GLN A C 1
ATOM 713 O O . GLN A 1 89 ? -7.498 -1.352 -12.135 1.00 91.62 89 GLN A O 1
ATOM 718 N N . PHE A 1 90 ? -6.587 0.618 -11.493 1.00 94.12 90 PHE A N 1
ATOM 719 C CA . PHE A 1 90 ? -5.490 0.663 -12.458 1.00 94.12 90 PHE A CA 1
ATOM 720 C C . PHE A 1 90 ? -4.128 0.838 -11.775 1.00 94.12 90 PHE A C 1
ATOM 722 O O . PHE A 1 90 ? -3.175 0.159 -12.156 1.00 94.12 90 PHE A O 1
ATOM 729 N N . GLY A 1 91 ? -4.050 1.703 -10.757 1.00 94.81 91 GLY A N 1
ATOM 730 C CA . GLY A 1 91 ? -2.845 1.926 -9.959 1.00 94.81 91 GLY A CA 1
ATOM 731 C C . GLY A 1 91 ? -1.805 2.854 -10.600 1.00 94.81 91 GLY A C 1
ATOM 732 O O . GLY A 1 91 ? -2.070 3.585 -11.560 1.00 94.81 91 GLY A O 1
ATOM 733 N N . TRP A 1 92 ? -0.590 2.828 -10.056 1.00 97.44 92 TRP A N 1
ATOM 734 C CA . TRP A 1 92 ? 0.562 3.565 -10.574 1.00 97.44 92 TRP A CA 1
ATOM 735 C C . TRP A 1 92 ? 1.293 2.760 -11.644 1.00 97.44 92 TRP A C 1
ATOM 737 O O . TRP A 1 92 ? 1.746 1.642 -11.392 1.00 97.44 92 TRP A O 1
ATOM 747 N N . TRP A 1 93 ? 1.447 3.345 -12.831 1.00 97.38 93 TRP A N 1
ATOM 748 C CA . TRP A 1 93 ? 2.273 2.806 -13.907 1.00 97.38 93 TRP A CA 1
ATOM 749 C C . TRP A 1 93 ? 3.457 3.744 -14.153 1.00 97.38 93 TRP A C 1
ATOM 751 O O . TRP A 1 93 ? 3.248 4.937 -14.377 1.00 97.38 93 TRP A O 1
ATOM 761 N N . GLY A 1 94 ? 4.689 3.228 -14.128 1.00 96.81 94 GLY A N 1
ATOM 762 C CA . GLY A 1 94 ? 5.893 4.016 -14.446 1.00 96.81 94 GLY A CA 1
ATOM 763 C C . GLY A 1 94 ? 6.095 4.199 -15.949 1.00 96.81 94 GLY A C 1
ATOM 764 O O . GLY A 1 94 ? 5.390 3.591 -16.751 1.00 96.81 94 GLY A O 1
ATOM 765 N N . SER A 1 95 ? 7.045 5.047 -16.341 1.00 95.56 95 SER A N 1
ATOM 766 C CA . SER A 1 95 ? 7.349 5.337 -17.749 1.00 95.56 95 SER A CA 1
ATOM 767 C C . SER A 1 95 ? 8.521 4.521 -18.295 1.00 95.56 95 SER A C 1
ATOM 769 O O . SER A 1 95 ? 8.591 4.280 -19.503 1.00 95.56 95 SER A O 1
ATOM 771 N N . GLN A 1 96 ? 9.433 4.081 -17.430 1.00 95.25 96 GLN A N 1
ATOM 772 C CA . GLN A 1 96 ? 10.574 3.254 -17.799 1.00 95.25 96 GLN A CA 1
ATOM 773 C C . GLN A 1 96 ? 10.154 1.812 -18.090 1.00 95.25 96 GLN A C 1
ATOM 775 O O . GLN A 1 96 ? 9.351 1.218 -17.372 1.00 95.25 96 GLN A O 1
ATOM 780 N N . LEU A 1 97 ? 10.757 1.219 -19.122 1.00 95.81 97 LEU A N 1
ATOM 781 C CA . LEU A 1 97 ? 10.680 -0.218 -19.369 1.00 95.81 97 LEU A CA 1
ATOM 782 C C . LEU A 1 97 ? 11.859 -0.904 -18.686 1.00 95.81 97 LEU A C 1
ATOM 784 O O . LEU A 1 97 ? 13.003 -0.471 -18.828 1.00 95.81 97 LEU A O 1
ATOM 788 N N . ALA A 1 98 ? 11.579 -1.990 -17.975 1.00 96.81 98 ALA A N 1
ATOM 789 C CA . ALA A 1 98 ? 12.606 -2.838 -17.404 1.00 96.81 98 ALA A CA 1
ATOM 790 C C . ALA A 1 98 ? 13.510 -3.397 -18.517 1.00 96.81 98 ALA A C 1
ATOM 792 O O . ALA A 1 98 ? 13.023 -3.877 -19.540 1.00 96.81 98 ALA A O 1
ATOM 793 N N . GLY A 1 99 ? 14.822 -3.328 -18.327 1.00 96.44 99 GLY A N 1
ATOM 794 C CA . GLY A 1 99 ? 15.811 -3.912 -19.224 1.00 96.44 99 GLY A CA 1
ATOM 795 C C . GLY A 1 99 ? 15.959 -5.421 -19.032 1.00 96.44 99 GLY A C 1
ATOM 796 O O . GLY A 1 99 ? 15.080 -6.091 -18.480 1.00 96.44 99 GLY A O 1
ATOM 797 N N . ALA A 1 100 ? 17.108 -5.941 -19.471 1.00 95.69 100 ALA A N 1
ATOM 798 C CA . ALA A 1 100 ? 17.475 -7.347 -19.323 1.00 95.69 100 ALA A CA 1
ATOM 799 C C . ALA A 1 100 ? 17.305 -7.828 -17.873 1.00 95.69 100 ALA A C 1
ATOM 801 O O . ALA A 1 100 ? 17.590 -7.092 -16.922 1.00 95.69 100 ALA A O 1
ATOM 802 N N . ASP A 1 101 ? 16.800 -9.052 -17.712 1.00 94.19 101 ASP A N 1
ATOM 803 C CA . ASP A 1 101 ? 16.471 -9.662 -16.414 1.00 94.19 101 ASP A CA 1
ATOM 804 C C . ASP A 1 101 ? 15.488 -8.842 -15.551 1.00 94.19 101 ASP A C 1
ATOM 806 O O . ASP A 1 101 ? 15.412 -9.024 -14.331 1.00 94.19 101 ASP A O 1
ATOM 810 N N . GLY A 1 102 ? 14.739 -7.923 -16.169 1.00 95.94 102 GLY A N 1
ATOM 811 C CA . GLY A 1 102 ? 13.782 -7.053 -15.494 1.00 95.94 102 GLY A CA 1
ATOM 812 C C . GLY A 1 102 ? 14.416 -5.874 -14.746 1.00 95.94 102 GLY A C 1
ATOM 813 O O . GLY A 1 102 ? 13.745 -5.262 -13.919 1.00 95.94 102 GLY A O 1
ATOM 814 N N . ALA A 1 103 ? 15.690 -5.544 -14.965 1.00 97.75 103 ALA A N 1
ATOM 815 C CA . ALA A 1 103 ? 16.368 -4.476 -14.224 1.00 97.75 103 ALA A CA 1
ATOM 816 C C . ALA A 1 103 ? 15.926 -3.066 -14.665 1.00 97.75 103 ALA A C 1
ATOM 818 O O . ALA A 1 103 ? 15.898 -2.768 -15.857 1.00 97.75 103 ALA A O 1
ATOM 819 N N . PHE A 1 104 ? 15.640 -2.172 -13.716 1.00 98.12 104 PHE A N 1
ATOM 820 C CA . PHE A 1 104 ? 15.441 -0.746 -14.004 1.00 98.12 104 PHE A CA 1
ATOM 821 C C . PHE A 1 104 ? 16.765 0.026 -13.964 1.00 98.12 104 PHE A C 1
ATOM 823 O O . PHE A 1 104 ? 17.719 -0.392 -13.307 1.00 98.12 104 PHE A O 1
ATOM 830 N N . ALA A 1 105 ? 16.816 1.159 -14.666 1.00 96.69 105 ALA A N 1
ATOM 831 C CA . ALA A 1 105 ? 17.944 2.085 -14.633 1.00 96.69 105 ALA A CA 1
ATOM 832 C C . ALA A 1 105 ? 17.700 3.215 -13.620 1.00 96.69 105 ALA A C 1
ATOM 834 O O . ALA A 1 105 ? 16.569 3.461 -13.204 1.00 96.69 105 ALA A O 1
ATOM 835 N N . GLU A 1 106 ? 18.768 3.910 -13.224 1.00 96.44 106 GLU A N 1
ATOM 836 C CA . GLU A 1 106 ? 18.635 5.120 -12.414 1.00 96.44 106 GLU A CA 1
ATOM 837 C C . GLU A 1 106 ? 18.147 6.315 -13.257 1.00 96.44 106 GLU A C 1
ATOM 839 O O . GLU A 1 106 ? 18.618 6.489 -14.385 1.00 96.44 106 GLU A O 1
ATOM 844 N N . PRO A 1 107 ? 17.271 7.181 -12.706 1.00 96.50 107 PRO A N 1
ATOM 845 C CA . PRO A 1 107 ? 16.645 7.075 -11.383 1.00 96.50 107 PRO A CA 1
ATOM 846 C C . PRO A 1 107 ? 15.596 5.952 -11.339 1.00 96.50 107 PRO A C 1
ATOM 848 O O . PRO A 1 107 ? 14.730 5.891 -12.200 1.00 96.50 107 PRO A O 1
ATOM 851 N N . TYR A 1 108 ? 15.662 5.075 -10.332 1.00 98.06 108 TYR A N 1
ATOM 852 C CA . TYR A 1 108 ? 14.740 3.936 -10.227 1.00 98.06 108 TYR A CA 1
ATOM 853 C C . TYR A 1 108 ? 13.291 4.395 -10.015 1.00 98.06 108 TYR A C 1
ATOM 855 O O . TYR A 1 108 ? 13.097 5.383 -9.299 1.00 98.06 108 TYR A O 1
ATOM 863 N N . PRO A 1 109 ? 12.283 3.662 -10.527 1.00 98.25 109 PRO A N 1
ATOM 864 C CA . PRO A 1 109 ? 10.889 3.948 -10.227 1.00 98.25 109 PRO A CA 1
ATOM 865 C C . PRO A 1 109 ? 10.647 4.002 -8.718 1.00 98.25 109 PRO A C 1
ATOM 867 O O . PRO A 1 109 ? 10.944 3.045 -7.989 1.00 98.25 109 PRO A O 1
ATOM 870 N N . ALA A 1 110 ? 10.100 5.123 -8.255 1.00 98.25 110 ALA A N 1
ATOM 871 C CA . ALA A 1 110 ? 9.840 5.374 -6.850 1.00 98.25 110 ALA A CA 1
ATOM 872 C C . ALA A 1 110 ? 8.447 5.968 -6.613 1.00 98.25 110 ALA A C 1
ATOM 874 O O . ALA A 1 110 ? 8.003 6.863 -7.334 1.00 98.25 110 ALA A O 1
ATOM 875 N N . LEU A 1 111 ? 7.804 5.473 -5.557 1.00 97.94 111 LEU A N 1
ATOM 876 C CA . LEU A 1 111 ? 6.485 5.873 -5.077 1.00 97.94 111 LEU A CA 1
ATOM 877 C C . LEU A 1 111 ? 6.608 6.266 -3.606 1.00 97.94 111 LEU A C 1
ATOM 879 O O . LEU A 1 111 ? 7.084 5.487 -2.779 1.00 97.94 111 LEU A O 1
ATOM 883 N N . THR A 1 112 ? 6.169 7.472 -3.290 1.00 97.31 112 THR A N 1
ATOM 884 C CA . THR A 1 112 ? 6.194 8.059 -1.958 1.00 97.31 112 THR A CA 1
ATOM 885 C C . THR A 1 112 ? 4.768 8.240 -1.470 1.00 97.31 112 THR A C 1
ATOM 887 O O . THR A 1 112 ? 3.934 8.796 -2.179 1.00 97.31 112 THR A O 1
ATOM 890 N N . VAL A 1 113 ? 4.505 7.805 -0.241 1.00 94.88 113 VAL A N 1
ATOM 891 C CA . VAL A 1 113 ? 3.245 8.045 0.461 1.00 94.88 113 VAL A CA 1
ATOM 892 C C . VAL A 1 113 ? 3.531 8.825 1.729 1.00 94.88 113 VAL A C 1
ATOM 894 O O . VAL A 1 113 ? 4.279 8.353 2.585 1.00 94.88 113 VAL A O 1
ATOM 897 N N . MET A 1 114 ? 2.939 10.003 1.855 1.00 93.38 114 MET A N 1
ATOM 898 C CA . MET A 1 114 ? 2.985 10.841 3.050 1.00 93.38 114 MET A CA 1
ATOM 899 C C . MET A 1 114 ? 1.631 10.805 3.749 1.00 93.38 114 MET A C 1
ATOM 901 O O . MET A 1 114 ? 0.598 10.634 3.106 1.00 93.38 114 MET A O 1
ATOM 905 N N . HIS A 1 115 ? 1.639 10.894 5.072 1.00 90.62 115 HIS A N 1
ATOM 906 C CA . HIS A 1 115 ? 0.445 10.893 5.911 1.00 90.62 115 HIS A CA 1
ATOM 907 C C . HIS A 1 115 ? 0.776 11.447 7.297 1.00 90.62 115 HIS A C 1
ATOM 909 O O . HIS A 1 115 ? 1.942 11.577 7.669 1.00 90.62 115 HIS A O 1
ATOM 915 N N . LEU A 1 116 ? -0.247 11.714 8.114 1.00 87.06 116 LEU A N 1
ATOM 916 C CA . LEU A 1 116 ? -0.015 12.070 9.516 1.00 87.06 116 LEU A CA 1
ATOM 917 C C . LEU A 1 116 ? 0.807 10.990 10.253 1.00 87.06 116 LEU A C 1
ATOM 919 O O . LEU A 1 116 ? 0.576 9.795 10.013 1.00 87.06 116 LEU A O 1
ATOM 923 N N . PRO A 1 117 ? 1.710 11.382 11.177 1.00 89.50 117 PRO A N 1
ATOM 924 C CA . PRO A 1 117 ? 2.534 10.448 11.936 1.00 89.50 117 PRO A CA 1
ATOM 925 C C . PRO A 1 117 ? 1.712 9.363 12.636 1.00 89.50 117 PRO A C 1
ATOM 927 O O . PRO A 1 117 ? 0.787 9.657 13.403 1.00 89.50 117 PRO A O 1
ATOM 930 N N . ARG A 1 118 ? 2.055 8.098 12.379 1.00 86.38 118 ARG A N 1
ATOM 931 C CA . ARG A 1 118 ? 1.383 6.928 12.962 1.00 86.38 118 ARG A CA 1
ATOM 932 C C . ARG A 1 118 ? 2.300 5.700 12.995 1.00 86.38 118 ARG A C 1
ATOM 934 O O . ARG A 1 118 ? 3.274 5.650 12.242 1.00 86.38 118 ARG A O 1
ATOM 941 N N . PRO A 1 119 ? 2.001 4.696 13.834 1.00 87.62 119 PRO A N 1
ATOM 942 C CA . PRO A 1 119 ? 2.732 3.436 13.813 1.00 87.62 119 PRO A CA 1
ATOM 943 C C . PRO A 1 119 ? 2.472 2.637 12.525 1.00 87.62 119 PRO A C 1
ATOM 945 O O . PRO A 1 119 ? 1.349 2.594 12.024 1.00 87.62 119 PRO A O 1
ATOM 948 N N . ILE A 1 120 ? 3.502 1.962 12.010 1.00 88.94 120 ILE A N 1
ATOM 949 C CA . ILE A 1 120 ? 3.406 0.996 10.906 1.00 88.94 120 ILE A CA 1
ATOM 950 C C . ILE A 1 120 ? 3.759 -0.396 11.428 1.00 88.94 120 ILE A C 1
ATOM 952 O O . ILE A 1 120 ? 4.834 -0.613 11.987 1.00 88.94 120 ILE A O 1
ATOM 956 N N . HIS A 1 121 ? 2.840 -1.343 11.231 1.00 88.56 121 HIS A N 1
ATOM 957 C CA . HIS A 1 121 ? 2.965 -2.732 11.692 1.00 88.56 121 HIS A CA 1
ATOM 958 C C . HIS A 1 121 ? 3.270 -3.713 10.569 1.00 88.56 121 HIS A C 1
ATOM 960 O O . HIS A 1 121 ? 3.928 -4.727 10.776 1.00 88.56 121 HIS A O 1
ATOM 966 N N . THR A 1 122 ? 2.736 -3.438 9.388 1.00 90.75 122 THR A N 1
ATOM 967 C CA . THR A 1 122 ? 2.844 -4.302 8.221 1.00 90.75 122 THR A CA 1
ATOM 968 C C . THR A 1 122 ? 3.272 -3.437 7.056 1.00 90.75 122 THR A C 1
ATOM 970 O O . THR A 1 122 ? 2.873 -2.282 6.980 1.00 90.75 122 THR A O 1
ATOM 973 N N . LEU A 1 123 ? 4.087 -3.994 6.172 1.00 94.25 123 LEU A N 1
ATOM 974 C CA . LEU A 1 123 ? 4.399 -3.428 4.868 1.00 94.25 123 LEU A CA 1
ATOM 975 C C . LEU A 1 123 ? 3.663 -4.239 3.808 1.00 94.25 123 LEU A C 1
ATOM 977 O O . LEU A 1 123 ? 3.534 -5.459 3.943 1.00 94.25 123 LEU A O 1
ATOM 981 N N . ARG A 1 124 ? 3.193 -3.572 2.758 1.00 94.44 124 ARG A N 1
ATOM 982 C CA . ARG A 1 124 ? 2.510 -4.207 1.63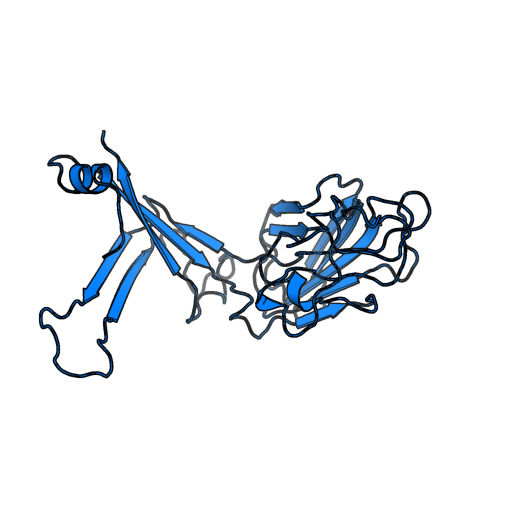1 1.00 94.44 124 ARG A CA 1
ATOM 983 C C . ARG A 1 124 ? 2.978 -3.575 0.333 1.00 94.44 124 ARG A C 1
ATOM 985 O O . ARG A 1 124 ? 3.102 -2.360 0.259 1.00 94.44 124 ARG A O 1
ATOM 992 N N . VAL A 1 125 ? 3.221 -4.403 -0.677 1.00 97.19 125 VAL A N 1
ATOM 993 C CA . VAL A 1 125 ? 3.475 -3.965 -2.050 1.00 97.19 125 VAL A CA 1
ATOM 994 C C . VAL A 1 125 ? 2.765 -4.937 -2.983 1.00 97.19 125 VAL A C 1
ATOM 996 O O . VAL A 1 125 ? 3.101 -6.120 -3.018 1.00 97.19 125 VAL A O 1
ATOM 999 N N . THR A 1 126 ? 1.798 -4.436 -3.742 1.00 97.50 126 THR A N 1
ATOM 1000 C CA . THR A 1 126 ? 0.996 -5.234 -4.670 1.00 97.50 126 THR A CA 1
ATOM 1001 C C . THR A 1 126 ? 1.264 -4.792 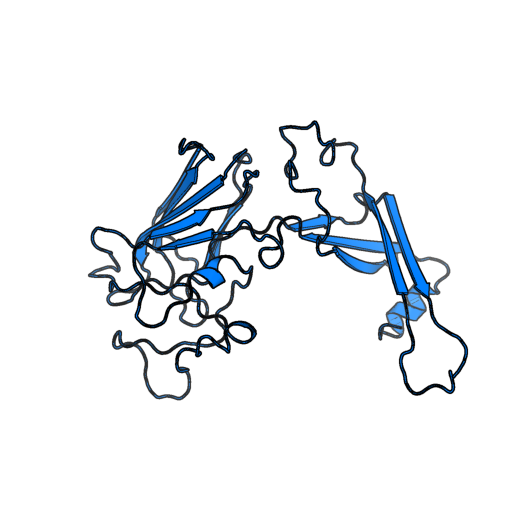-6.097 1.00 97.50 126 THR A C 1
ATOM 1003 O O . THR A 1 126 ? 1.031 -3.636 -6.453 1.00 97.50 126 THR A O 1
ATOM 1006 N N . GLY A 1 127 ? 1.778 -5.716 -6.905 1.00 97.62 127 GLY A N 1
ATOM 1007 C CA . GLY A 1 127 ? 1.942 -5.559 -8.344 1.00 97.62 127 GLY A CA 1
ATOM 1008 C C . GLY A 1 127 ? 0.620 -5.677 -9.108 1.00 97.62 127 GLY A C 1
ATOM 1009 O O . GLY A 1 127 ? -0.464 -5.636 -8.531 1.00 97.62 127 GLY A O 1
ATOM 1010 N N . ASP A 1 128 ? 0.702 -5.861 -10.422 1.00 97.00 128 ASP A N 1
ATOM 1011 C CA . ASP A 1 128 ? -0.471 -6.049 -11.272 1.00 97.00 128 ASP A CA 1
ATOM 1012 C C . ASP A 1 128 ? -1.005 -7.480 -11.146 1.00 97.00 128 ASP A C 1
ATOM 1014 O O . ASP A 1 128 ? -0.467 -8.432 -11.719 1.00 97.00 128 ASP A O 1
ATOM 1018 N N . THR A 1 129 ? -2.099 -7.620 -10.402 1.00 95.69 129 THR A N 1
ATOM 1019 C CA . THR A 1 129 ? -2.779 -8.896 -10.148 1.00 95.69 129 THR A CA 1
ATOM 1020 C C . THR A 1 129 ? -3.476 -9.485 -11.367 1.00 95.69 129 THR A C 1
ATOM 1022 O O . THR A 1 129 ? -3.607 -10.703 -11.439 1.00 95.69 129 THR A O 1
ATOM 1025 N N . ALA A 1 130 ? -3.876 -8.678 -12.353 1.00 94.56 130 ALA A N 1
ATOM 1026 C CA . ALA A 1 130 ? -4.500 -9.186 -13.576 1.00 94.56 130 ALA A CA 1
ATOM 1027 C C . ALA A 1 130 ? -3.463 -9.657 -14.608 1.00 94.56 130 ALA A C 1
ATOM 1029 O O . ALA A 1 130 ? -3.754 -10.500 -15.462 1.00 94.56 130 ALA A O 1
ATOM 1030 N N . ARG A 1 131 ? -2.255 -9.087 -14.562 1.00 94.06 131 ARG A N 1
ATOM 1031 C CA . ARG A 1 131 ? -1.143 -9.426 -15.460 1.00 94.06 131 ARG A CA 1
ATOM 1032 C C . ARG A 1 131 ? -0.111 -10.361 -14.835 1.00 94.06 131 ARG A C 1
ATOM 1034 O O . ARG A 1 131 ? 0.787 -10.787 -15.553 1.00 94.06 131 ARG A O 1
ATOM 1041 N N . GLU A 1 132 ? -0.257 -10.669 -13.548 1.00 95.88 132 GLU A N 1
ATOM 1042 C CA . GLU A 1 132 ? 0.695 -11.455 -12.753 1.00 95.88 132 GLU A CA 1
ATOM 1043 C C . GLU A 1 132 ? 2.116 -10.864 -12.810 1.00 95.88 132 GLU A C 1
ATOM 1045 O O . GLU A 1 132 ? 3.121 -11.571 -12.876 1.00 95.88 132 GLU A O 1
ATOM 1050 N N . GLU A 1 133 ? 2.205 -9.531 -12.797 1.00 96.81 133 GLU A N 1
ATOM 1051 C CA . GLU A 1 133 ? 3.468 -8.795 -12.829 1.00 96.81 133 GLU A CA 1
ATOM 1052 C C . GLU A 1 133 ? 3.760 -8.178 -11.459 1.00 96.81 133 GLU A C 1
ATOM 1054 O O . GLU A 1 133 ? 2.887 -7.578 -10.840 1.00 96.81 133 GLU A O 1
ATOM 1059 N N . TYR A 1 134 ? 4.999 -8.293 -10.985 1.00 98.06 134 TYR A N 1
ATOM 1060 C CA . TYR A 1 134 ? 5.357 -7.910 -9.619 1.00 98.06 134 TYR A CA 1
ATOM 1061 C C . TYR A 1 134 ? 6.780 -7.364 -9.474 1.00 98.06 134 TYR A C 1
ATOM 1063 O O . TYR A 1 134 ? 7.645 -7.665 -10.310 1.00 98.06 134 TYR A O 1
ATOM 1071 N N . PRO A 1 135 ? 7.051 -6.565 -8.422 1.00 98.12 135 PRO A N 1
ATOM 1072 C CA . PRO A 1 135 ? 8.399 -6.113 -8.118 1.00 98.12 135 PRO A CA 1
ATOM 1073 C C . PRO A 1 135 ? 9.202 -7.274 -7.535 1.00 98.12 135 PRO A C 1
ATOM 1075 O O . PRO A 1 135 ? 8.781 -7.923 -6.582 1.00 98.12 135 PRO A O 1
ATOM 1078 N N . VAL A 1 136 ? 10.375 -7.534 -8.104 1.00 98.50 136 VAL A N 1
ATOM 1079 C CA . VAL A 1 136 ? 11.256 -8.631 -7.684 1.00 98.50 136 VAL A CA 1
ATOM 1080 C C . VAL A 1 136 ? 12.295 -8.143 -6.686 1.00 98.50 136 VAL A C 1
ATOM 1082 O O . VAL A 1 136 ? 12.537 -8.800 -5.676 1.00 98.50 136 VAL A O 1
ATOM 1085 N N . ASN A 1 137 ? 12.902 -6.988 -6.963 1.00 98.56 137 ASN A N 1
ATOM 1086 C CA . ASN A 1 137 ? 13.826 -6.332 -6.046 1.00 98.56 137 ASN A CA 1
ATOM 1087 C C . ASN A 1 137 ? 13.329 -4.916 -5.787 1.00 98.56 137 ASN A C 1
ATOM 1089 O O . ASN A 1 137 ? 13.102 -4.150 -6.729 1.00 98.56 137 ASN A O 1
ATOM 1093 N N . PHE A 1 138 ? 13.166 -4.578 -4.516 1.00 98.62 138 PHE A N 1
ATOM 1094 C CA . PHE A 1 138 ? 12.700 -3.268 -4.097 1.00 98.62 138 PHE A CA 1
ATOM 1095 C C . PHE A 1 138 ? 13.101 -2.973 -2.654 1.00 98.62 138 PHE A C 1
ATOM 1097 O O . PHE A 1 138 ? 13.461 -3.860 -1.876 1.00 98.62 138 PHE A O 1
ATOM 1104 N N . THR A 1 139 ? 13.030 -1.701 -2.295 1.00 98.62 139 THR A N 1
ATOM 1105 C CA . THR A 1 139 ? 13.280 -1.215 -0.944 1.00 98.62 139 THR A CA 1
ATOM 1106 C C . THR A 1 139 ? 12.097 -0.376 -0.494 1.00 98.62 139 THR A C 1
ATOM 1108 O O . THR A 1 139 ? 11.612 0.458 -1.255 1.00 98.62 139 THR A O 1
ATOM 1111 N N . VAL A 1 140 ? 11.661 -0.579 0.747 1.00 98.31 140 VAL A N 1
ATOM 1112 C CA . VAL A 1 140 ? 10.686 0.274 1.429 1.00 98.31 140 VAL A CA 1
ATOM 1113 C C . VAL A 1 140 ? 11.401 0.992 2.565 1.00 98.31 140 VAL A C 1
ATOM 1115 O O . VAL A 1 140 ? 11.988 0.356 3.443 1.00 98.31 140 VAL A O 1
ATOM 1118 N N . LYS A 1 141 ? 11.378 2.322 2.550 1.00 98.38 141 LYS A N 1
ATOM 1119 C CA . LYS A 1 141 ? 11.949 3.162 3.608 1.00 98.38 141 LYS A CA 1
ATOM 1120 C C . LYS A 1 141 ? 10.847 3.913 4.331 1.00 98.38 141 LYS A C 1
ATOM 1122 O O . LYS A 1 141 ? 9.977 4.484 3.682 1.00 98.38 141 LYS A O 1
ATOM 1127 N N . LEU A 1 142 ? 10.907 3.922 5.658 1.00 97.81 142 LEU A N 1
ATOM 1128 C CA . LEU A 1 142 ? 9.969 4.648 6.513 1.00 97.81 142 LEU A CA 1
ATOM 1129 C C . LEU A 1 142 ? 10.692 5.822 7.162 1.00 97.81 142 LEU A C 1
ATOM 1131 O O . LEU A 1 142 ? 11.800 5.651 7.677 1.00 97.81 142 LEU A O 1
ATOM 1135 N N . TYR A 1 143 ? 10.057 6.985 7.160 1.00 97.88 143 TYR A N 1
ATOM 1136 C CA . TYR A 1 143 ? 10.610 8.235 7.661 1.00 97.88 143 TYR A CA 1
ATOM 1137 C C . TYR A 1 143 ? 9.659 8.898 8.654 1.00 97.88 143 TYR A C 1
ATOM 1139 O O . TYR A 1 143 ? 8.436 8.799 8.514 1.00 97.88 143 TYR A O 1
ATOM 1147 N N . ALA A 1 144 ? 10.239 9.590 9.629 1.00 96.56 144 ALA A N 1
ATOM 1148 C CA . ALA A 1 144 ? 9.531 10.521 10.496 1.00 96.56 144 ALA A CA 1
ATOM 1149 C C . ALA A 1 144 ? 9.191 11.822 9.747 1.00 96.56 144 ALA A C 1
ATOM 1151 O O . ALA A 1 144 ? 9.641 12.048 8.621 1.00 96.56 144 ALA A O 1
ATOM 1152 N N . GLU A 1 145 ? 8.404 12.685 10.389 1.00 94.44 145 GLU A N 1
ATOM 1153 C CA . GLU A 1 145 ? 8.007 13.998 9.854 1.00 94.44 145 GLU A CA 1
ATOM 1154 C C . GLU A 1 145 ? 9.208 14.924 9.588 1.00 94.44 145 GLU A C 1
ATOM 1156 O O . GLU A 1 145 ? 9.173 15.745 8.678 1.00 94.44 145 GLU A O 1
ATOM 1161 N N . ASP A 1 146 ? 10.300 14.755 10.335 1.00 95.56 146 ASP A N 1
ATOM 1162 C CA . ASP A 1 146 ? 11.535 15.535 10.207 1.00 95.56 146 ASP A CA 1
ATOM 1163 C C . ASP A 1 146 ? 12.546 14.946 9.206 1.00 95.56 146 ASP A C 1
ATOM 1165 O O . ASP A 1 146 ? 13.726 15.295 9.251 1.00 95.56 146 ASP A O 1
ATOM 1169 N N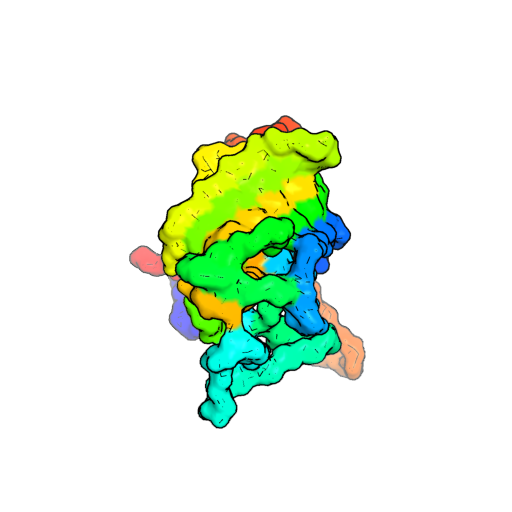 . GLU A 1 147 ? 12.103 14.047 8.319 1.00 95.81 147 GLU A N 1
ATOM 1170 C CA . GLU A 1 147 ? 12.940 13.338 7.338 1.00 95.81 147 GLU A CA 1
ATOM 1171 C C . GLU A 1 147 ? 13.939 12.330 7.939 1.00 95.81 147 GLU A C 1
ATOM 1173 O O . GLU A 1 147 ? 14.744 11.735 7.212 1.00 95.81 147 GLU A O 1
ATOM 1178 N N . THR A 1 148 ? 13.877 12.055 9.247 1.00 97.88 148 THR A N 1
ATOM 1179 C CA . THR A 1 148 ? 14.699 11.006 9.865 1.00 97.88 148 THR A CA 1
ATOM 1180 C C . THR A 1 148 ? 14.289 9.630 9.348 1.00 97.88 148 THR A C 1
ATOM 1182 O O . THR A 1 148 ? 13.126 9.237 9.428 1.00 97.88 148 THR A O 1
ATOM 1185 N N . LEU A 1 149 ? 15.254 8.855 8.845 1.00 98.19 149 LEU A N 1
ATOM 1186 C CA . LEU A 1 149 ? 15.037 7.468 8.431 1.00 98.19 149 LEU A CA 1
ATOM 1187 C C . LEU A 1 149 ? 14.820 6.574 9.662 1.00 98.19 149 LEU A C 1
ATOM 1189 O O . LEU A 1 149 ? 15.744 6.357 10.445 1.00 98.19 149 LEU A O 1
ATOM 1193 N N . LEU A 1 150 ? 13.618 6.018 9.795 1.00 97.50 150 LEU A N 1
ATOM 1194 C CA . LEU A 1 150 ? 13.218 5.160 10.914 1.00 97.50 150 LEU A CA 1
ATOM 1195 C C . LEU A 1 150 ? 13.437 3.675 10.622 1.00 97.50 150 LEU A C 1
ATOM 1197 O O . LEU A 1 150 ? 13.789 2.900 11.510 1.00 97.50 150 LEU A O 1
ATOM 1201 N N . HIS A 1 151 ? 13.211 3.258 9.375 1.00 97.69 151 HIS A N 1
ATOM 1202 C CA . HIS A 1 151 ? 13.300 1.855 8.986 1.00 97.69 151 HIS A CA 1
ATOM 1203 C C . HIS A 1 151 ? 13.659 1.696 7.510 1.00 97.69 151 HIS A C 1
ATOM 1205 O O . HIS A 1 151 ? 13.318 2.530 6.671 1.00 97.69 151 HIS A O 1
ATOM 1211 N N . THR A 1 152 ? 14.340 0.601 7.181 1.00 98.25 152 THR A N 1
ATOM 1212 C CA . THR A 1 152 ? 14.610 0.183 5.803 1.00 98.25 152 THR A CA 1
ATOM 1213 C C . THR A 1 152 ? 14.366 -1.309 5.683 1.00 98.25 152 THR A C 1
ATOM 1215 O O . THR A 1 152 ? 15.054 -2.106 6.318 1.00 98.25 152 THR A O 1
ATOM 1218 N N . GLU A 1 153 ? 13.431 -1.670 4.818 1.00 98.12 153 GLU A N 1
ATOM 1219 C CA . GLU A 1 153 ? 13.170 -3.042 4.414 1.00 98.12 153 GLU A CA 1
ATOM 1220 C C . GLU A 1 153 ? 13.684 -3.232 2.986 1.00 98.12 153 GLU A C 1
ATOM 1222 O O . GLU A 1 153 ? 13.290 -2.505 2.076 1.00 98.12 153 GLU A O 1
ATOM 1227 N N . THR A 1 154 ? 14.581 -4.195 2.780 1.00 98.25 154 THR A N 1
ATOM 1228 C CA . THR A 1 154 ? 15.113 -4.523 1.449 1.00 98.25 154 THR A CA 1
ATOM 1229 C C . THR A 1 154 ? 14.673 -5.921 1.063 1.00 98.25 154 THR A C 1
ATOM 1231 O O . THR A 1 154 ? 15.035 -6.894 1.721 1.00 98.25 154 THR A O 1
ATOM 1234 N N . VAL A 1 155 ? 13.928 -6.012 -0.033 1.00 98.31 155 VAL A N 1
ATOM 1235 C CA . VAL A 1 155 ? 13.400 -7.264 -0.564 1.00 98.31 155 VAL A CA 1
ATOM 1236 C C . VAL A 1 155 ? 14.142 -7.601 -1.849 1.00 98.31 155 VAL A C 1
ATOM 1238 O O . VAL A 1 155 ? 14.295 -6.764 -2.741 1.00 98.31 155 VAL A O 1
ATOM 1241 N N . THR A 1 156 ? 14.619 -8.840 -1.942 1.00 97.94 156 THR A N 1
ATOM 1242 C CA . THR A 1 156 ? 15.320 -9.355 -3.123 1.00 97.94 156 THR A CA 1
ATOM 1243 C C . THR A 1 156 ? 14.737 -10.700 -3.519 1.00 97.94 156 THR A C 1
ATOM 1245 O O . THR A 1 156 ? 14.423 -11.516 -2.654 1.00 97.94 156 THR A O 1
ATOM 1248 N N . GLY A 1 157 ? 14.581 -10.929 -4.822 1.00 97.31 157 GLY A N 1
ATOM 1249 C CA . GLY A 1 157 ? 14.054 -12.191 -5.337 1.00 97.31 157 GLY A CA 1
ATOM 1250 C C . GLY A 1 157 ? 12.594 -12.462 -4.970 1.00 97.31 157 GLY A C 1
ATOM 1251 O O . GLY A 1 157 ? 12.213 -13.627 -4.893 1.00 97.31 157 GLY A O 1
ATOM 1252 N N . ASN A 1 158 ? 11.783 -11.422 -4.742 1.00 98.25 158 ASN A N 1
ATOM 1253 C CA . ASN A 1 158 ? 10.351 -11.595 -4.521 1.00 98.25 158 ASN A CA 1
ATOM 1254 C C . ASN A 1 158 ? 9.707 -12.314 -5.718 1.00 98.25 158 ASN A C 1
ATOM 1256 O O . ASN A 1 158 ? 10.034 -12.028 -6.872 1.00 98.25 158 ASN A O 1
ATOM 1260 N N . THR A 1 159 ? 8.797 -13.242 -5.424 1.00 97.25 159 THR A N 1
ATOM 1261 C CA . THR A 1 159 ? 8.020 -14.000 -6.420 1.00 97.25 159 THR A CA 1
ATOM 1262 C C . THR A 1 159 ? 6.511 -13.824 -6.255 1.00 97.25 159 THR A C 1
ATOM 1264 O O . THR A 1 159 ? 5.738 -14.408 -7.007 1.00 97.25 159 THR A O 1
ATOM 1267 N N . GLU A 1 160 ? 6.084 -13.016 -5.284 1.00 97.81 160 GLU A N 1
ATOM 1268 C CA . GLU A 1 160 ? 4.678 -12.799 -4.963 1.00 97.81 160 GLU A CA 1
ATOM 1269 C C . GLU A 1 160 ? 4.158 -11.528 -5.632 1.00 97.81 160 GLU A C 1
ATOM 1271 O O . GLU A 1 160 ? 4.806 -10.479 -5.582 1.00 97.81 160 GLU A O 1
ATOM 1276 N N . VAL A 1 161 ? 2.950 -11.598 -6.202 1.00 97.50 161 VAL A N 1
ATOM 1277 C CA . VAL A 1 161 ? 2.279 -10.406 -6.741 1.00 97.50 161 VAL A CA 1
ATOM 1278 C C . VAL A 1 161 ? 1.858 -9.452 -5.636 1.00 97.50 161 VAL A C 1
ATOM 1280 O O . VAL A 1 161 ? 2.078 -8.252 -5.750 1.00 97.50 161 VAL A O 1
ATOM 1283 N N . SER A 1 162 ? 1.298 -9.991 -4.558 1.00 96.12 162 SER A N 1
ATOM 1284 C CA . SER A 1 162 ? 0.939 -9.246 -3.355 1.00 96.12 162 SER A CA 1
ATOM 1285 C C . SER A 1 162 ? 1.906 -9.619 -2.241 1.00 96.12 162 SER A C 1
ATOM 1287 O O . SER A 1 162 ? 1.631 -10.524 -1.453 1.00 96.12 162 SER A O 1
ATOM 1289 N N . TRP A 1 163 ? 3.033 -8.919 -2.174 1.00 97.25 163 TRP A N 1
ATOM 1290 C CA . TRP A 1 163 ? 3.993 -9.103 -1.096 1.00 97.25 163 TRP A CA 1
ATOM 1291 C C . TRP A 1 163 ? 3.514 -8.381 0.165 1.00 97.25 163 TRP A C 1
ATOM 1293 O O . TRP A 1 163 ? 3.059 -7.232 0.118 1.00 97.25 163 TRP A O 1
ATOM 1303 N N . SER A 1 164 ? 3.657 -9.033 1.317 1.00 95.06 164 SER A N 1
ATOM 1304 C CA . SER A 1 164 ? 3.422 -8.395 2.610 1.00 95.06 164 SER A CA 1
ATOM 1305 C C . SER A 1 164 ? 4.381 -8.900 3.680 1.00 95.06 164 SER A C 1
ATOM 1307 O O . SER A 1 164 ? 4.842 -10.041 3.637 1.00 95.06 164 SER A O 1
ATOM 1309 N N . LYS A 1 165 ? 4.678 -8.047 4.660 1.00 94.31 165 LYS A N 1
ATOM 1310 C CA . LYS A 1 165 ? 5.528 -8.403 5.798 1.00 94.31 165 LYS A CA 1
ATOM 1311 C C . LYS A 1 165 ? 5.060 -7.713 7.065 1.00 94.31 165 LYS A C 1
ATOM 1313 O O . LYS A 1 165 ? 5.072 -6.488 7.144 1.00 94.31 165 LYS A O 1
ATOM 1318 N N . THR A 1 166 ? 4.721 -8.501 8.078 1.00 92.06 166 THR A N 1
ATOM 1319 C CA . THR A 1 166 ? 4.541 -8.001 9.444 1.00 92.06 166 THR A CA 1
ATOM 1320 C C . THR A 1 166 ? 5.908 -7.731 10.068 1.00 92.06 166 THR A C 1
ATOM 1322 O O . THR A 1 166 ? 6.792 -8.592 10.062 1.00 92.06 166 THR A O 1
ATOM 1325 N N . LEU A 1 167 ? 6.098 -6.521 10.585 1.00 90.50 167 LEU A N 1
ATOM 1326 C CA . LEU A 1 167 ? 7.322 -6.105 11.258 1.00 90.50 167 LEU A CA 1
ATOM 1327 C C . LEU A 1 167 ? 7.393 -6.740 12.651 1.00 90.50 167 LEU A C 1
ATOM 1329 O O . LEU A 1 167 ? 6.380 -6.885 13.331 1.00 90.50 167 LEU A O 1
ATOM 1333 N N . ALA A 1 168 ? 8.601 -7.109 13.086 1.00 89.44 168 ALA A N 1
ATOM 1334 C CA . ALA A 1 168 ? 8.812 -7.737 14.395 1.00 89.44 168 ALA A CA 1
ATOM 1335 C C . ALA A 1 168 ? 8.388 -6.825 15.561 1.00 89.44 168 ALA A C 1
ATOM 1337 O O . ALA A 1 168 ? 7.881 -7.304 16.571 1.00 89.44 168 ALA A O 1
ATOM 1338 N N . SER A 1 169 ? 8.571 -5.518 15.376 1.00 88.06 169 SER A N 1
ATOM 1339 C CA . SER A 1 169 ? 8.057 -4.461 16.241 1.00 88.06 169 SER A CA 1
ATOM 1340 C C . SER A 1 169 ? 7.500 -3.342 15.364 1.00 88.06 169 SER A C 1
ATOM 1342 O O . SER A 1 169 ? 8.058 -3.101 14.287 1.00 88.06 169 SER A O 1
ATOM 1344 N N . PRO A 1 170 ? 6.438 -2.641 15.797 1.00 88.12 170 PRO A N 1
ATOM 1345 C CA . PRO A 1 170 ? 5.942 -1.487 15.063 1.00 88.12 170 PRO A CA 1
ATOM 1346 C C . PRO A 1 170 ? 6.994 -0.389 14.964 1.00 88.12 170 PRO A C 1
ATOM 1348 O O . PRO A 1 170 ? 7.709 -0.106 15.926 1.00 88.12 170 PRO A O 1
ATOM 1351 N N . VAL A 1 171 ? 7.050 0.258 13.803 1.00 92.06 171 VAL A N 1
ATOM 1352 C CA . VAL A 1 171 ? 7.847 1.472 13.605 1.00 92.06 171 VAL A CA 1
ATOM 1353 C C . VAL A 1 171 ? 6.935 2.650 13.908 1.00 92.06 171 VAL A C 1
ATOM 1355 O O . VAL A 1 171 ? 5.941 2.854 13.214 1.00 92.06 171 VAL A O 1
ATOM 1358 N N . LEU A 1 172 ? 7.226 3.365 14.991 1.00 90.44 172 LEU A N 1
ATOM 1359 C CA . LEU A 1 172 ? 6.392 4.455 15.497 1.00 90.44 172 LEU A CA 1
ATOM 1360 C C . LEU A 1 172 ? 6.635 5.756 14.727 1.00 90.44 172 LEU A C 1
ATOM 1362 O O . LEU A 1 172 ? 7.688 5.929 14.124 1.00 90.44 172 LEU A O 1
ATOM 1366 N N . ASP A 1 173 ? 5.657 6.663 14.789 1.00 90.31 173 ASP A N 1
ATOM 1367 C CA . ASP A 1 173 ? 5.750 8.045 14.296 1.00 90.31 173 ASP A CA 1
ATOM 1368 C C . ASP A 1 173 ? 6.200 8.174 12.820 1.00 90.31 173 ASP A C 1
ATOM 1370 O O . ASP A 1 173 ? 6.827 9.154 12.418 1.00 90.31 173 ASP A O 1
ATOM 1374 N N . VAL A 1 174 ? 5.841 7.193 11.983 1.00 92.81 174 VAL A N 1
ATOM 1375 C CA . VAL A 1 174 ? 6.089 7.231 10.537 1.00 92.81 174 VAL A CA 1
ATOM 1376 C C . VAL A 1 174 ? 5.144 8.240 9.902 1.00 92.81 174 VAL A C 1
ATOM 1378 O O . VAL A 1 174 ? 3.927 8.121 10.045 1.00 92.81 174 VAL A O 1
ATOM 1381 N N . ALA A 1 175 ? 5.704 9.196 9.170 1.00 94.06 175 ALA A N 1
ATOM 1382 C CA . ALA A 1 175 ? 4.972 10.198 8.396 1.00 94.06 175 ALA A CA 1
ATOM 1383 C C . ALA A 1 175 ? 5.133 10.003 6.881 1.00 94.06 175 ALA A C 1
ATOM 1385 O O . ALA A 1 175 ? 4.338 10.517 6.098 1.00 94.06 175 ALA A O 1
ATOM 1386 N N . LYS A 1 176 ? 6.161 9.258 6.451 1.00 95.19 176 LYS A N 1
ATOM 1387 C CA . LYS A 1 176 ? 6.444 9.035 5.033 1.00 95.19 176 LYS A CA 1
ATOM 1388 C C . LYS A 1 176 ? 6.984 7.639 4.750 1.00 95.19 176 LYS A C 1
ATOM 1390 O O . LYS A 1 176 ? 7.829 7.123 5.479 1.00 95.19 176 LYS A O 1
ATOM 1395 N N . GLN A 1 177 ? 6.529 7.053 3.650 1.00 96.75 177 GLN A N 1
ATOM 1396 C CA . GLN A 1 177 ? 6.936 5.746 3.145 1.00 96.75 177 GLN A CA 1
ATOM 1397 C C . GLN A 1 177 ? 7.427 5.902 1.708 1.00 96.75 177 GLN A C 1
ATOM 1399 O O . GLN A 1 177 ? 6.736 6.501 0.892 1.00 96.75 177 GLN A O 1
ATOM 1404 N N . VAL A 1 178 ? 8.604 5.372 1.387 1.00 98.00 178 VAL A N 1
ATOM 1405 C CA . VAL A 1 178 ? 9.186 5.442 0.041 1.00 98.00 178 VAL A CA 1
ATOM 1406 C C . VAL A 1 178 ? 9.462 4.032 -0.455 1.00 98.00 178 VAL A C 1
ATOM 1408 O O . VAL A 1 178 ? 10.316 3.335 0.096 1.00 98.00 178 VAL A O 1
ATOM 1411 N N . LEU A 1 179 ? 8.749 3.627 -1.501 1.00 98.50 179 LEU A N 1
ATOM 1412 C CA . LEU A 1 179 ? 9.024 2.438 -2.295 1.00 98.50 179 LEU A CA 1
ATOM 1413 C C . LEU A 1 179 ? 9.996 2.800 -3.413 1.00 98.50 179 LEU A C 1
ATOM 1415 O O . LEU A 1 179 ? 9.783 3.765 -4.139 1.00 98.50 179 LEU A O 1
ATOM 1419 N N . THR A 1 180 ? 11.050 2.012 -3.584 1.00 98.56 180 THR A N 1
ATOM 1420 C CA . THR A 1 180 ? 11.991 2.124 -4.706 1.00 98.56 180 THR A CA 1
ATOM 1421 C C . THR A 1 180 ? 12.178 0.756 -5.335 1.00 98.56 180 THR A C 1
ATOM 1423 O O . THR A 1 180 ? 12.557 -0.187 -4.641 1.00 98.56 180 THR A O 1
ATOM 1426 N N . ILE A 1 181 ? 11.919 0.629 -6.635 1.00 98.62 181 ILE A N 1
ATOM 1427 C CA . ILE A 1 181 ? 11.882 -0.661 -7.333 1.00 98.62 181 ILE A CA 1
ATOM 1428 C C . ILE A 1 181 ? 13.060 -0.748 -8.293 1.00 98.62 181 ILE A C 1
ATOM 1430 O O . ILE A 1 181 ? 13.182 0.048 -9.216 1.00 98.62 181 ILE A O 1
ATOM 1434 N N . THR A 1 182 ? 13.926 -1.739 -8.096 1.00 98.38 182 THR A N 1
ATOM 1435 C CA . THR A 1 182 ? 15.151 -1.908 -8.894 1.00 98.38 182 THR A CA 1
ATOM 1436 C C . THR A 1 182 ? 15.050 -3.048 -9.899 1.00 98.38 182 THR A C 1
ATOM 1438 O O . THR A 1 182 ? 15.756 -3.040 -10.907 1.00 98.38 182 THR A O 1
ATOM 1441 N N . ARG A 1 183 ? 14.162 -4.025 -9.666 1.00 98.38 183 ARG A N 1
ATOM 1442 C CA . ARG A 1 183 ? 13.921 -5.132 -10.601 1.00 98.38 183 ARG A CA 1
ATOM 1443 C C . ARG A 1 183 ? 12.451 -5.515 -10.666 1.00 98.38 183 ARG A C 1
ATOM 1445 O O . ARG A 1 183 ? 11.815 -5.696 -9.628 1.00 98.38 183 ARG A O 1
ATOM 1452 N N . TRP A 1 184 ? 11.947 -5.699 -11.877 1.00 98.19 184 TRP A N 1
ATOM 1453 C CA . TRP A 1 184 ? 10.610 -6.178 -12.197 1.00 98.19 184 TRP A CA 1
ATOM 1454 C C . TRP A 1 184 ? 10.607 -7.664 -12.567 1.00 98.19 184 TRP A C 1
ATOM 1456 O O . TRP A 1 184 ? 11.631 -8.235 -12.929 1.00 98.19 184 TRP A O 1
ATOM 1466 N N . SER A 1 185 ? 9.436 -8.288 -12.481 1.00 97.62 185 SER A N 1
ATOM 1467 C CA . SER A 1 185 ? 9.208 -9.700 -12.835 1.00 97.62 185 SER A CA 1
ATOM 1468 C C . SER A 1 185 ? 9.492 -10.035 -14.300 1.00 97.62 185 SER A C 1
ATOM 1470 O O . SER A 1 185 ? 9.863 -11.165 -14.604 1.00 97.62 185 SER A O 1
ATOM 1472 N N . HIS A 1 186 ? 9.334 -9.065 -15.202 1.00 95.75 186 HIS A N 1
ATOM 1473 C CA . HIS A 1 186 ? 9.402 -9.279 -16.643 1.00 95.75 186 HIS A CA 1
ATOM 1474 C C . HIS A 1 186 ? 10.246 -8.202 -17.329 1.00 95.75 186 HIS A C 1
ATOM 1476 O O . HIS A 1 186 ? 10.077 -7.009 -17.073 1.00 95.75 186 HIS A O 1
ATOM 1482 N N . GLU A 1 187 ? 11.105 -8.632 -18.253 1.00 96.06 187 GLU A N 1
ATOM 1483 C CA . GLU A 1 187 ? 11.844 -7.752 -19.159 1.00 96.06 187 GLU A CA 1
ATOM 1484 C C . GLU A 1 187 ? 10.900 -7.014 -20.124 1.00 96.06 187 GLU A C 1
ATOM 1486 O O . GLU A 1 187 ? 9.856 -7.526 -20.546 1.00 96.06 187 GLU A O 1
ATOM 1491 N N . GLY A 1 188 ? 11.274 -5.781 -20.461 1.00 95.44 188 GLY A N 1
ATOM 1492 C CA . GLY A 1 188 ? 10.557 -4.899 -21.373 1.00 95.44 188 GLY A CA 1
ATOM 1493 C C . GLY A 1 188 ? 9.283 -4.302 -20.789 1.00 95.44 188 GLY A C 1
ATOM 1494 O O . GLY A 1 188 ? 8.525 -3.687 -21.533 1.00 95.44 188 GLY A O 1
ATOM 1495 N N . ARG A 1 189 ? 8.992 -4.496 -19.494 1.00 95.38 189 ARG A N 1
ATOM 1496 C CA . ARG A 1 189 ? 7.733 -4.051 -18.873 1.00 95.38 189 ARG A CA 1
ATOM 1497 C C . ARG A 1 189 ? 7.957 -2.885 -17.934 1.00 95.38 189 ARG A C 1
ATOM 1499 O O . ARG A 1 189 ? 8.950 -2.836 -17.218 1.00 95.38 189 ARG A O 1
ATOM 1506 N N . GLN A 1 190 ? 6.999 -1.971 -17.911 1.00 95.81 190 GLN A N 1
ATOM 1507 C CA . GLN A 1 190 ? 6.954 -0.915 -16.907 1.00 95.81 190 GLN A CA 1
ATOM 1508 C C . GLN A 1 190 ? 6.432 -1.425 -15.570 1.00 95.81 190 GLN A C 1
ATOM 1510 O O . GLN A 1 190 ? 5.642 -2.378 -15.530 1.00 95.81 190 GLN A O 1
ATOM 1515 N N . VAL A 1 191 ? 6.835 -0.739 -14.501 1.00 97.06 191 VAL A N 1
ATOM 1516 C CA . VAL A 1 191 ? 6.306 -0.960 -13.156 1.00 97.06 191 VAL A CA 1
ATOM 1517 C C . VAL A 1 191 ? 4.800 -0.710 -13.132 1.00 97.06 191 VAL A C 1
ATOM 1519 O O . VAL A 1 191 ? 4.312 0.210 -13.792 1.00 97.06 191 VAL A O 1
ATOM 1522 N N . LYS A 1 192 ? 4.075 -1.555 -12.398 1.00 97.25 192 LYS A N 1
ATOM 1523 C CA . LYS A 1 192 ? 2.627 -1.468 -12.196 1.00 97.25 192 LYS A CA 1
ATOM 1524 C C . LYS A 1 192 ? 2.328 -1.805 -10.744 1.00 97.25 192 LYS A C 1
ATOM 1526 O O . LYS A 1 192 ? 2.426 -2.967 -10.363 1.00 97.25 192 LYS A O 1
ATOM 1531 N N . ILE A 1 193 ? 2.026 -0.801 -9.935 1.00 98.06 193 ILE A N 1
ATOM 1532 C CA . ILE A 1 193 ? 1.689 -0.983 -8.522 1.00 98.06 193 ILE A CA 1
ATOM 1533 C C . ILE A 1 193 ? 0.213 -0.688 -8.339 1.00 98.06 193 ILE A C 1
ATOM 1535 O O . ILE A 1 193 ? -0.253 0.391 -8.696 1.00 98.06 193 ILE A O 1
ATOM 1539 N N . ILE A 1 194 ? -0.502 -1.655 -7.781 1.00 96.69 194 ILE A N 1
ATOM 1540 C CA . ILE A 1 194 ? -1.926 -1.548 -7.480 1.00 96.69 194 ILE A CA 1
ATOM 1541 C C . ILE A 1 194 ? -2.138 -1.005 -6.071 1.00 96.69 194 ILE A C 1
ATOM 1543 O O . ILE A 1 194 ? -2.984 -0.144 -5.892 1.00 96.69 194 ILE A O 1
ATOM 1547 N N . GLU A 1 195 ? -1.333 -1.442 -5.100 1.00 94.25 195 GLU A N 1
ATOM 1548 C CA . GLU A 1 195 ? -1.465 -1.046 -3.694 1.00 94.25 195 GLU A CA 1
ATOM 1549 C C . GLU A 1 195 ? -0.084 -1.026 -3.017 1.00 94.25 195 GLU A C 1
ATOM 1551 O O . GLU A 1 195 ? 0.704 -1.961 -3.168 1.00 94.25 195 GLU A O 1
ATOM 1556 N N . PHE A 1 196 ? 0.210 0.022 -2.255 1.00 93.19 196 PHE A N 1
ATOM 1557 C CA . PHE A 1 196 ? 1.435 0.208 -1.469 1.00 93.19 196 PHE A CA 1
ATOM 1558 C C . PHE A 1 196 ? 1.145 0.721 -0.045 1.00 93.19 196 PHE A C 1
ATOM 1560 O O . PHE A 1 196 ? 2.049 0.844 0.780 1.00 93.19 196 PHE A O 1
ATOM 1567 N N . PHE A 1 197 ? -0.110 1.004 0.294 1.00 79.88 197 PHE A N 1
ATOM 1568 C CA . PHE A 1 197 ? -0.463 1.492 1.614 1.00 79.88 197 PHE A CA 1
ATOM 1569 C C . PHE A 1 197 ? -0.919 0.362 2.528 1.00 79.88 197 PHE A C 1
ATOM 1571 O O . PHE A 1 197 ? -1.417 -0.684 2.110 1.00 79.88 197 PHE A O 1
ATOM 1578 N N . THR A 1 198 ? -0.747 0.575 3.828 1.00 68.00 198 THR A N 1
ATOM 1579 C CA . THR A 1 198 ? -1.208 -0.364 4.845 1.00 68.00 198 THR A CA 1
ATOM 1580 C C . THR A 1 198 ? -2.312 0.285 5.654 1.00 68.00 198 THR A C 1
ATOM 1582 O O . THR A 1 198 ? -2.046 1.133 6.509 1.00 68.00 198 THR A O 1
ATOM 1585 N N . SER A 1 199 ? -3.553 -0.123 5.392 1.00 70.50 199 SER A N 1
ATOM 1586 C CA . SER A 1 199 ? -4.674 0.209 6.261 1.00 70.50 199 SER A CA 1
ATOM 1587 C C . SER A 1 199 ? -4.535 -0.533 7.596 1.00 70.50 199 SER A C 1
ATOM 1589 O O . SER A 1 199 ? -4.389 -1.757 7.618 1.00 70.50 199 SER A O 1
ATOM 1591 N N . ILE A 1 200 ? -4.616 0.180 8.713 1.00 72.88 200 ILE A N 1
ATOM 1592 C CA . ILE A 1 200 ? -4.775 -0.386 10.048 1.00 72.88 200 ILE A CA 1
ATOM 1593 C C . ILE A 1 200 ? -6.251 -0.717 10.224 1.00 72.88 200 ILE A C 1
ATOM 1595 O O . ILE A 1 200 ? -7.092 0.156 10.454 1.00 72.88 200 ILE A O 1
ATOM 1599 N N . ARG A 1 201 ? -6.537 -2.006 10.088 1.00 78.44 201 ARG A N 1
ATOM 1600 C CA . ARG A 1 201 ? -7.833 -2.625 10.319 1.00 78.44 201 ARG A CA 1
ATOM 1601 C C . ARG A 1 201 ? -7.677 -3.635 11.436 1.00 78.44 201 ARG A C 1
ATOM 1603 O O . ARG A 1 201 ? -6.775 -4.468 11.396 1.00 78.44 201 ARG A O 1
ATOM 1610 N N . GLU A 1 202 ? -8.570 -3.573 12.405 1.00 83.00 202 GLU A N 1
ATOM 1611 C CA . GLU A 1 202 ? -8.569 -4.478 13.548 1.00 83.00 202 GLU A CA 1
ATOM 1612 C C . GLU A 1 202 ? -9.868 -5.266 13.580 1.00 83.00 202 GLU A C 1
ATOM 1614 O O . GLU A 1 202 ? -10.950 -4.719 13.346 1.00 83.00 202 GLU A O 1
ATOM 1619 N N . VAL A 1 203 ? -9.744 -6.555 13.884 1.00 87.69 203 VAL A N 1
ATOM 1620 C CA . VAL A 1 203 ? -10.875 -7.457 14.072 1.00 87.69 203 VAL A CA 1
ATOM 1621 C C . VAL A 1 203 ? -10.939 -7.822 15.546 1.00 87.69 203 VAL A C 1
ATOM 1623 O O . VAL A 1 203 ? -9.973 -8.325 16.107 1.00 87.69 203 VAL A O 1
ATOM 1626 N N . TYR A 1 204 ? -12.094 -7.575 16.151 1.00 90.31 204 TYR A N 1
ATOM 1627 C CA . TYR A 1 204 ? -12.402 -7.879 17.540 1.00 90.31 204 TYR A CA 1
ATOM 1628 C C . TYR A 1 204 ? -13.438 -8.994 17.583 1.00 90.31 204 TYR A C 1
ATOM 1630 O O . TYR A 1 204 ? -14.514 -8.878 16.982 1.00 90.31 204 TYR A O 1
ATOM 1638 N N . GLU A 1 205 ? -13.129 -10.071 18.295 1.00 90.38 205 GLU A N 1
ATOM 1639 C CA . GLU A 1 205 ? -13.982 -11.253 18.378 1.00 90.38 205 GLU A CA 1
ATOM 1640 C C . GLU A 1 205 ? -14.465 -11.511 19.814 1.00 90.38 205 GLU A C 1
ATOM 1642 O O . GLU A 1 205 ? -14.466 -10.647 20.697 1.00 90.38 205 GLU A O 1
ATOM 1647 N N . THR A 1 206 ? -14.975 -12.722 20.049 1.00 78.31 206 THR A N 1
ATOM 1648 C CA . THR A 1 206 ? -15.533 -13.129 21.340 1.00 78.31 206 THR A CA 1
ATOM 1649 C C . THR A 1 206 ? -14.415 -13.245 22.380 1.00 78.31 206 THR A C 1
ATOM 1651 O O . THR A 1 206 ? -13.715 -14.251 22.427 1.00 78.31 206 THR A O 1
ATOM 1654 N N . GLY A 1 207 ? -14.282 -12.220 23.222 1.00 82.25 207 GLY A N 1
ATOM 1655 C CA . GLY A 1 207 ? -13.218 -12.069 24.223 1.00 82.25 207 GLY A CA 1
ATOM 1656 C C . GLY A 1 207 ? -12.696 -10.632 24.281 1.00 82.25 207 GLY A C 1
ATOM 1657 O O . GLY A 1 207 ? -12.476 -10.101 25.367 1.00 82.25 207 GLY A O 1
ATOM 1658 N N . ASP A 1 208 ? -12.626 -9.976 23.122 1.00 86.50 208 ASP A N 1
ATOM 1659 C CA . ASP A 1 208 ? -12.217 -8.572 22.998 1.00 86.50 208 ASP A CA 1
ATOM 1660 C C . ASP A 1 208 ? -13.397 -7.608 23.204 1.00 86.50 208 ASP A C 1
ATOM 1662 O O . ASP A 1 208 ? -13.225 -6.419 23.465 1.00 86.50 208 ASP A O 1
ATOM 1666 N N . LEU A 1 209 ? -14.623 -8.117 23.064 1.00 88.94 209 LEU A N 1
ATOM 1667 C CA . LEU A 1 209 ? -15.868 -7.360 23.137 1.00 88.94 209 LEU A CA 1
ATOM 1668 C C . LEU A 1 209 ? -16.511 -7.495 24.524 1.00 88.94 209 LEU A C 1
ATOM 1670 O O . LEU A 1 209 ? -16.929 -8.585 24.915 1.00 88.94 209 LEU A O 1
ATOM 1674 N N . ILE A 1 210 ? -16.671 -6.376 25.234 1.00 89.56 210 ILE A N 1
ATOM 1675 C CA . ILE A 1 210 ? -17.429 -6.307 26.494 1.00 89.56 210 ILE A CA 1
ATOM 1676 C C . ILE A 1 210 ? -18.932 -6.295 26.201 1.00 89.56 210 ILE A C 1
ATOM 1678 O O . ILE A 1 210 ? -19.708 -6.990 26.857 1.00 89.56 210 ILE A O 1
ATOM 1682 N N . SER A 1 211 ? -19.371 -5.491 25.227 1.00 89.50 211 SER A N 1
ATOM 1683 C CA . SER A 1 211 ? -20.781 -5.458 24.825 1.00 89.50 211 SER A CA 1
ATOM 1684 C C . SER A 1 211 ? -20.990 -4.902 23.418 1.00 89.50 211 SER A C 1
ATOM 1686 O O . SER A 1 211 ? -20.212 -4.077 22.940 1.00 89.50 211 SER A O 1
ATOM 1688 N N . ILE A 1 212 ? -22.085 -5.333 22.788 1.00 88.88 212 ILE A N 1
ATOM 1689 C CA . ILE A 1 212 ? -22.640 -4.754 21.562 1.00 88.88 212 ILE A CA 1
ATOM 1690 C C . ILE A 1 212 ? -24.095 -4.399 21.841 1.00 88.88 212 ILE A C 1
ATOM 1692 O O . ILE A 1 212 ? -24.874 -5.252 22.274 1.00 88.88 212 ILE A O 1
ATOM 1696 N N . ARG A 1 213 ? -24.474 -3.152 21.573 1.00 88.44 213 ARG A N 1
ATOM 1697 C CA . ARG A 1 213 ? -25.857 -2.683 21.630 1.00 88.44 213 ARG A CA 1
ATOM 1698 C C . ARG A 1 213 ? -26.258 -2.189 20.252 1.00 88.44 213 ARG A C 1
ATOM 1700 O O . ARG A 1 213 ? -25.683 -1.231 19.758 1.00 88.44 213 ARG A O 1
ATOM 1707 N N . LEU A 1 214 ? -27.249 -2.841 19.659 1.00 85.94 214 LEU A N 1
ATOM 1708 C CA . LEU A 1 214 ? -27.871 -2.412 18.414 1.00 85.94 214 LEU A CA 1
ATOM 1709 C C . LEU A 1 214 ? -29.240 -1.811 18.740 1.00 85.94 214 LEU A C 1
ATOM 1711 O O . LEU A 1 214 ? -30.074 -2.481 19.353 1.00 85.94 214 LEU A O 1
ATOM 1715 N N . LEU A 1 215 ? -29.454 -0.564 18.337 1.00 85.25 215 LEU A N 1
ATOM 1716 C CA . LEU A 1 215 ? -30.744 0.109 18.368 1.00 85.25 215 LEU A CA 1
ATOM 1717 C C . LEU A 1 215 ? -31.211 0.284 16.921 1.00 85.25 215 LEU A C 1
ATOM 1719 O O . LEU A 1 215 ? -30.659 1.089 16.178 1.00 85.25 215 LEU A O 1
ATOM 1723 N N . GLU A 1 216 ? -32.212 -0.497 16.523 1.00 76.69 216 GLU A N 1
ATOM 1724 C CA . GLU A 1 216 ? -32.914 -0.305 15.254 1.00 76.69 216 GLU A CA 1
ATOM 1725 C C . GLU A 1 216 ? -34.275 0.328 15.537 1.00 76.69 216 GLU A C 1
ATOM 1727 O O . GLU A 1 216 ? -35.107 -0.256 16.240 1.00 76.69 216 GLU A O 1
ATOM 1732 N N . GLU A 1 217 ? -34.525 1.501 14.963 1.00 72.69 217 GLU A N 1
ATOM 1733 C CA . GLU A 1 217 ? -35.838 2.131 15.019 1.00 72.69 217 GLU A CA 1
ATOM 1734 C C . GLU A 1 217 ? -36.617 1.834 13.738 1.00 72.69 217 GLU A C 1
ATOM 1736 O O . GLU A 1 217 ? -36.171 2.090 12.616 1.00 72.69 217 GLU A O 1
ATOM 1741 N N . ARG A 1 218 ? -37.820 1.279 13.908 1.00 66.75 218 ARG A N 1
ATOM 1742 C CA . ARG A 1 218 ? -38.759 1.047 12.812 1.00 66.75 218 ARG A CA 1
ATOM 1743 C C . ARG A 1 218 ? -40.085 1.709 13.136 1.00 66.75 218 ARG A C 1
ATOM 1745 O O . ARG A 1 218 ? -40.728 1.351 14.121 1.00 66.75 218 ARG A O 1
ATOM 1752 N N . GLU A 1 219 ? -40.527 2.610 12.268 1.00 60.94 219 GLU A N 1
ATOM 1753 C CA . GLU A 1 219 ? -41.875 3.161 12.352 1.00 60.94 219 GLU A CA 1
ATOM 1754 C C . GLU A 1 219 ? -42.915 2.064 12.048 1.00 60.94 219 GLU A C 1
ATOM 1756 O O . GLU A 1 219 ? -42.752 1.260 11.127 1.00 60.94 219 GLU A O 1
ATOM 1761 N N . ALA A 1 220 ? -43.971 1.986 12.860 1.00 59.50 220 ALA A N 1
ATOM 1762 C CA . ALA A 1 220 ? -45.027 0.980 12.722 1.00 59.50 220 ALA A CA 1
ATOM 1763 C C . ALA A 1 220 ? -46.143 1.396 11.742 1.00 59.50 220 ALA A C 1
ATOM 1765 O O . ALA A 1 220 ? -46.917 0.546 11.299 1.00 59.50 220 ALA A O 1
ATOM 1766 N N . SER A 1 221 ? -46.239 2.685 11.406 1.00 59.78 221 SER A N 1
ATOM 1767 C CA . SER A 1 221 ? -47.274 3.263 10.546 1.00 59.78 221 SER A CA 1
ATOM 1768 C C . SER A 1 221 ? -46.866 3.252 9.073 1.00 59.78 221 SER A C 1
ATOM 1770 O O . SER A 1 221 ? -45.764 3.658 8.719 1.00 59.78 221 SER A O 1
ATOM 1772 N N . GLN A 1 222 ? -47.788 2.868 8.184 1.00 58.59 222 GLN A N 1
ATOM 1773 C CA . GLN A 1 222 ? -47.726 3.303 6.787 1.00 58.59 222 GLN A CA 1
ATOM 1774 C C . GLN A 1 222 ? -47.956 4.823 6.760 1.00 58.59 222 GLN A C 1
ATOM 1776 O O . GLN A 1 222 ? -49.096 5.282 6.694 1.00 58.59 222 GLN A O 1
ATOM 1781 N N . GLY A 1 223 ? -46.883 5.604 6.897 1.00 52.66 223 GLY A N 1
ATOM 1782 C CA . GLY A 1 223 ? -46.920 7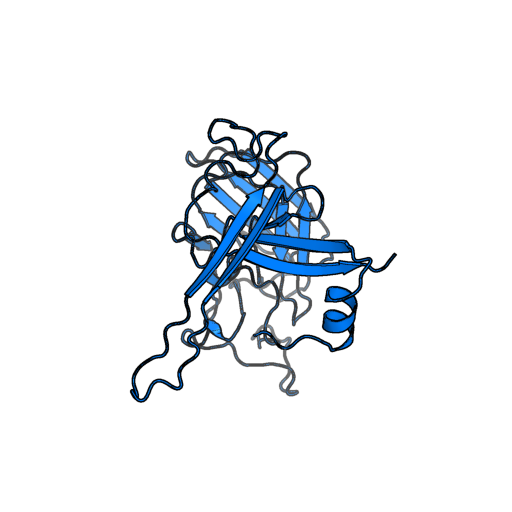.060 6.809 1.00 52.66 223 GLY A CA 1
ATOM 1783 C C . GLY A 1 223 ? -47.416 7.504 5.433 1.00 52.66 223 GLY A C 1
ATOM 1784 O O . GLY A 1 223 ? -46.853 7.148 4.402 1.00 52.66 223 GLY A O 1
ATOM 1785 N N . SER A 1 224 ? -48.494 8.284 5.412 1.00 56.66 224 SER A N 1
ATOM 1786 C CA . SER A 1 224 ? -49.199 8.766 4.220 1.00 56.66 224 SER A CA 1
ATOM 1787 C C . SER A 1 224 ? -48.512 9.944 3.512 1.00 56.66 224 SER A C 1
ATOM 1789 O O . SER A 1 224 ? -49.189 10.707 2.821 1.00 56.66 224 SER A O 1
ATOM 1791 N N . LEU A 1 225 ? -47.207 10.157 3.710 1.00 53.75 225 LEU A N 1
ATOM 1792 C CA . LEU A 1 225 ? -46.487 11.286 3.118 1.00 53.75 225 LEU A CA 1
ATOM 1793 C C . LEU A 1 225 ? -45.412 10.816 2.125 1.00 53.75 225 LEU A C 1
ATOM 1795 O O . LEU A 1 225 ? -44.654 9.904 2.443 1.00 53.75 225 LEU A O 1
ATOM 1799 N N . PRO A 1 226 ? -45.295 11.442 0.934 1.00 50.38 226 PRO A N 1
ATOM 1800 C CA . PRO A 1 226 ? -44.434 10.957 -0.151 1.00 50.38 226 PRO A CA 1
ATOM 1801 C C . PRO A 1 226 ? -42.937 11.233 0.062 1.00 50.38 226 PRO A C 1
ATOM 1803 O O . PRO A 1 226 ? -42.140 10.989 -0.841 1.00 50.38 226 PRO A O 1
ATOM 1806 N N . VAL A 1 227 ? -42.547 11.800 1.209 1.00 48.47 227 VAL A N 1
ATOM 1807 C CA . VAL A 1 227 ? -41.193 12.305 1.452 1.00 48.47 227 VAL A CA 1
ATOM 1808 C C . VAL A 1 227 ? -40.661 11.752 2.774 1.00 48.47 227 VAL A C 1
ATOM 1810 O O . VAL A 1 227 ? -40.804 12.372 3.819 1.00 48.47 227 VAL A O 1
ATOM 1813 N N . GLY A 1 228 ? -40.021 10.585 2.679 1.00 48.12 228 GLY A N 1
ATOM 1814 C CA . GLY A 1 228 ? -38.955 10.146 3.583 1.00 48.12 228 GLY A CA 1
ATOM 1815 C C . GLY A 1 228 ? -39.387 9.497 4.898 1.00 48.12 228 GLY A C 1
ATOM 1816 O O . GLY A 1 228 ? -39.632 10.178 5.885 1.00 48.12 228 GLY A O 1
ATOM 1817 N N . ASN A 1 229 ? -39.339 8.165 4.943 1.00 50.81 229 ASN A N 1
ATOM 1818 C CA . ASN A 1 229 ? -39.264 7.425 6.203 1.00 50.81 229 ASN A CA 1
ATOM 1819 C C . ASN A 1 229 ? -37.830 7.562 6.746 1.00 50.81 229 ASN A C 1
ATOM 1821 O O . ASN A 1 229 ? -36.887 7.197 6.040 1.00 50.81 229 ASN A O 1
ATOM 1825 N N . ILE A 1 230 ? -37.642 8.075 7.966 1.00 53.38 230 ILE A N 1
ATOM 1826 C CA . ILE A 1 230 ? -36.318 8.142 8.608 1.00 53.38 230 ILE A CA 1
ATOM 1827 C C . ILE A 1 230 ? -36.203 6.968 9.581 1.00 53.38 230 ILE A C 1
ATOM 1829 O O . ILE A 1 230 ? -36.828 6.966 10.636 1.00 53.38 230 ILE A O 1
ATOM 1833 N N . SER A 1 231 ? -35.407 5.961 9.226 1.00 58.66 231 SER A N 1
ATOM 1834 C CA . SER A 1 231 ? -34.904 4.962 10.174 1.00 58.66 231 SER A CA 1
ATOM 1835 C C . SER A 1 231 ? -33.526 5.407 10.657 1.00 58.66 231 SER A C 1
ATOM 1837 O O . SER A 1 231 ? -32.625 5.562 9.828 1.00 58.66 231 SER A O 1
ATOM 1839 N N . SER A 1 232 ? -33.351 5.595 11.965 1.00 57.88 232 SER A N 1
ATOM 1840 C CA . SER A 1 232 ? -32.026 5.722 12.572 1.00 57.88 232 SER A CA 1
ATOM 1841 C C . SER A 1 232 ? -31.621 4.363 13.128 1.00 57.88 232 SER A C 1
ATOM 1843 O O . SER A 1 232 ? -32.355 3.765 13.914 1.00 57.88 232 SER A O 1
ATOM 1845 N N . ASN A 1 233 ? -30.467 3.865 12.698 1.00 78.25 233 ASN A N 1
ATOM 1846 C CA . ASN A 1 233 ? -29.866 2.671 13.273 1.00 78.25 233 ASN A CA 1
ATOM 1847 C C . ASN A 1 233 ? -28.597 3.107 13.998 1.00 78.25 233 ASN A C 1
ATOM 1849 O O . ASN A 1 233 ? -27.701 3.680 13.378 1.00 78.25 233 ASN A O 1
ATOM 1853 N N . GLU A 1 234 ? -28.518 2.828 15.294 1.00 84.62 234 GLU A N 1
ATOM 1854 C CA . GLU A 1 234 ? -27.342 3.103 16.112 1.00 84.62 234 GLU A CA 1
ATOM 1855 C C . GLU A 1 234 ? -26.722 1.787 16.576 1.00 84.62 234 GLU A C 1
ATOM 1857 O O . GLU A 1 234 ? -27.417 0.844 16.963 1.00 84.62 234 GLU A O 1
ATOM 1862 N N . ILE A 1 235 ? -25.393 1.732 16.564 1.00 86.88 235 ILE A N 1
ATOM 1863 C CA . ILE A 1 235 ? -24.641 0.654 17.190 1.00 86.88 235 ILE A CA 1
ATOM 1864 C C . ILE A 1 235 ? -23.640 1.230 18.187 1.00 86.88 235 ILE A C 1
ATOM 1866 O O . ILE A 1 235 ? -22.830 2.090 17.852 1.00 86.88 235 ILE A O 1
ATOM 1870 N N . THR A 1 236 ? -23.691 0.737 19.420 1.00 90.69 236 THR A N 1
ATOM 1871 C CA . THR A 1 236 ? -22.738 1.060 20.482 1.00 90.69 236 THR A CA 1
ATOM 1872 C C . THR A 1 236 ? -21.897 -0.173 20.785 1.00 90.69 236 THR A C 1
ATOM 1874 O O . THR A 1 236 ? -22.431 -1.264 21.002 1.00 90.69 236 THR A O 1
ATOM 1877 N N . LEU A 1 237 ? -20.580 0.004 20.834 1.00 91.38 237 LEU A N 1
ATOM 1878 C CA . LEU A 1 237 ? -19.613 -1.049 21.126 1.00 91.38 237 LEU A CA 1
ATOM 1879 C C . LEU A 1 237 ? -18.833 -0.696 22.390 1.00 91.38 237 LEU A C 1
ATOM 1881 O O . LEU A 1 237 ? -18.440 0.454 22.572 1.00 91.38 237 LEU A O 1
ATOM 1885 N N . ALA A 1 238 ? -18.579 -1.689 23.237 1.00 92.25 238 ALA A N 1
ATOM 1886 C CA . ALA A 1 238 ? -17.626 -1.583 24.334 1.00 92.25 238 ALA A CA 1
ATOM 1887 C C . ALA A 1 238 ? -16.528 -2.630 24.129 1.00 92.25 238 ALA A C 1
ATOM 1889 O O . ALA A 1 238 ? -16.826 -3.826 24.085 1.00 92.25 238 ALA A O 1
ATOM 1890 N N . LEU A 1 239 ? -15.283 -2.173 23.987 1.00 91.12 239 LEU A N 1
ATOM 1891 C CA . LEU A 1 239 ? -14.100 -3.009 23.770 1.00 91.12 239 LEU A CA 1
ATOM 1892 C C . LEU A 1 239 ? -13.339 -3.196 25.087 1.00 91.12 239 LEU A C 1
ATOM 1894 O O . LEU A 1 239 ? -13.319 -2.294 25.926 1.00 91.12 239 LEU A O 1
ATOM 1898 N N . ASN A 1 240 ? -12.722 -4.361 25.266 1.00 88.69 240 ASN A N 1
ATOM 1899 C CA . ASN A 1 240 ? -11.787 -4.614 26.354 1.00 88.69 240 ASN A CA 1
ATOM 1900 C C . ASN A 1 240 ? -10.505 -3.797 26.124 1.00 88.69 240 ASN A C 1
ATOM 1902 O O . ASN A 1 240 ? -9.990 -3.758 25.013 1.00 88.69 240 ASN A O 1
ATOM 1906 N N . ASN A 1 241 ? -10.012 -3.142 27.173 1.00 89.31 241 ASN A N 1
ATOM 1907 C CA . ASN A 1 241 ? -8.806 -2.312 27.156 1.00 89.31 241 ASN A CA 1
ATOM 1908 C C . ASN A 1 241 ? -7.847 -2.672 28.309 1.00 89.31 241 ASN A C 1
ATOM 1910 O O . ASN A 1 241 ? -7.131 -1.816 28.822 1.00 89.31 241 ASN A O 1
ATOM 1914 N N . GLU A 1 242 ? -7.863 -3.920 28.785 1.00 86.44 242 GLU A N 1
ATOM 1915 C CA . GLU A 1 242 ? -6.949 -4.393 29.839 1.00 86.44 242 GLU A CA 1
ATOM 1916 C C . GLU A 1 242 ? -5.465 -4.208 29.472 1.00 86.44 242 GLU A C 1
ATOM 1918 O O . GLU A 1 242 ? -4.634 -3.960 30.347 1.00 86.44 242 GLU A O 1
ATOM 1923 N N . ASP A 1 243 ? -5.141 -4.275 28.180 1.00 82.00 243 ASP A N 1
ATOM 1924 C CA . ASP A 1 243 ? -3.802 -4.076 27.619 1.00 82.00 243 ASP A CA 1
ATOM 1925 C C . ASP A 1 243 ? -3.433 -2.599 27.391 1.00 82.00 243 ASP A C 1
ATOM 1927 O O . ASP A 1 243 ? -2.312 -2.303 26.971 1.00 82.00 243 ASP A O 1
ATOM 1931 N N . LYS A 1 244 ? -4.355 -1.669 27.681 1.00 84.69 244 LYS A N 1
ATOM 1932 C CA . LYS A 1 244 ? -4.203 -0.225 27.453 1.00 84.69 244 LYS A CA 1
ATOM 1933 C C . LYS A 1 244 ? -3.978 0.146 25.984 1.00 84.69 244 LYS A C 1
ATOM 1935 O O . LYS A 1 244 ? -3.392 1.193 25.692 1.00 84.69 244 LYS A O 1
ATOM 1940 N N . LYS A 1 245 ? -4.429 -0.682 25.035 1.00 82.62 245 LYS A N 1
ATOM 1941 C CA . LYS A 1 245 ? -4.348 -0.399 23.591 1.00 82.62 245 LYS A CA 1
ATOM 1942 C C . LYS A 1 245 ? -5.074 0.892 23.205 1.00 82.62 245 LYS A C 1
ATOM 1944 O O . LYS A 1 245 ? -4.640 1.578 22.284 1.00 82.62 245 LYS A O 1
ATOM 1949 N N . PHE A 1 246 ? -6.148 1.248 23.898 1.00 85.38 246 PHE A N 1
ATOM 1950 C CA . PHE A 1 246 ? -6.953 2.435 23.604 1.00 85.38 246 PHE A CA 1
ATOM 1951 C C . PHE A 1 246 ? -6.588 3.660 24.456 1.00 85.38 246 PHE A C 1
ATOM 1953 O O . PHE A 1 246 ? -7.206 4.714 24.299 1.00 85.38 246 PHE A O 1
ATOM 1960 N N . ASP A 1 247 ? -5.597 3.549 25.345 1.00 84.25 247 ASP A N 1
ATOM 1961 C CA . ASP A 1 247 ? -5.166 4.663 26.189 1.00 84.25 247 ASP A CA 1
ATOM 1962 C C . ASP A 1 247 ? -4.440 5.715 25.342 1.00 84.25 247 ASP A C 1
ATOM 1964 O O . ASP A 1 247 ? -3.456 5.419 24.664 1.00 84.25 247 ASP A O 1
ATOM 1968 N N . VAL A 1 248 ? -4.903 6.965 25.413 1.00 79.00 248 VAL A N 1
ATOM 1969 C CA . VAL A 1 248 ? -4.323 8.092 24.658 1.00 79.00 248 VAL A CA 1
ATOM 1970 C C . VAL A 1 248 ? -2.870 8.363 25.068 1.00 79.00 248 VAL A C 1
ATOM 1972 O O . VAL A 1 248 ? -2.061 8.756 24.232 1.00 79.00 248 VAL A O 1
ATOM 1975 N N . ASP A 1 249 ? -2.530 8.087 26.328 1.00 82.25 249 ASP A N 1
ATOM 1976 C CA . ASP A 1 249 ? -1.189 8.292 26.885 1.00 82.25 249 ASP A CA 1
ATOM 1977 C C . ASP A 1 249 ? -0.243 7.098 26.635 1.00 82.25 249 ASP A C 1
ATOM 1979 O O . ASP A 1 249 ? 0.927 7.132 27.021 1.00 82.25 249 ASP A O 1
ATOM 1983 N N . ASN A 1 250 ? -0.724 6.018 26.004 1.00 79.38 250 ASN A N 1
ATOM 1984 C CA . ASN A 1 250 ? 0.116 4.877 25.655 1.00 79.38 250 ASN A CA 1
ATOM 1985 C C . ASN A 1 250 ? 0.873 5.154 24.350 1.00 79.38 250 ASN A C 1
ATOM 1987 O O . ASN A 1 250 ? 0.401 4.858 23.252 1.00 79.38 250 ASN A O 1
ATOM 1991 N N . GLU A 1 251 ? 2.092 5.677 24.473 1.00 75.69 251 GLU A N 1
ATOM 1992 C CA . GLU A 1 251 ? 2.945 5.987 23.319 1.00 75.69 251 GLU A CA 1
ATOM 1993 C C . GLU A 1 251 ? 3.346 4.762 22.485 1.00 75.69 251 GLU A C 1
ATOM 1995 O O . GLU A 1 251 ? 3.754 4.916 21.336 1.00 75.69 251 GLU A O 1
ATOM 2000 N N . GLN A 1 252 ? 3.224 3.557 23.046 1.00 74.50 252 GLN A N 1
ATOM 2001 C CA . GLN A 1 252 ? 3.507 2.293 22.363 1.00 74.50 252 GLN A CA 1
ATOM 2002 C C . GLN A 1 252 ? 2.243 1.655 21.771 1.00 74.50 252 GLN A C 1
ATOM 2004 O O . GLN A 1 252 ? 2.310 0.552 21.225 1.00 74.50 252 GLN A O 1
ATOM 2009 N N . SER A 1 253 ? 1.084 2.313 21.887 1.00 79.81 253 SER A N 1
ATOM 2010 C CA . SER A 1 253 ? -0.164 1.782 21.355 1.00 79.81 253 SER A CA 1
ATOM 2011 C C . SER A 1 253 ? -0.096 1.639 19.827 1.00 79.81 253 SER A C 1
ATOM 2013 O O . SER A 1 253 ? 0.266 2.598 19.136 1.00 79.81 253 SER A O 1
ATOM 2015 N N . PRO A 1 254 ? -0.554 0.499 19.271 1.00 74.44 254 PRO A N 1
ATOM 2016 C CA . PRO A 1 254 ? -0.727 0.335 17.826 1.00 74.44 254 PRO A CA 1
ATOM 2017 C C . PRO A 1 254 ? -1.760 1.309 17.228 1.00 74.44 254 PRO A C 1
ATOM 2019 O O . PRO A 1 254 ? -1.801 1.511 16.019 1.00 74.44 254 PRO A O 1
ATOM 2022 N N . LEU A 1 255 ? -2.606 1.919 18.065 1.00 81.56 255 LEU A N 1
ATOM 2023 C CA . LEU A 1 255 ? -3.672 2.839 17.666 1.00 81.56 255 LEU A CA 1
ATOM 2024 C C . LEU A 1 255 ? -3.393 4.297 18.065 1.00 81.56 255 LEU A C 1
ATOM 2026 O O . LEU A 1 255 ? -4.300 5.137 17.998 1.00 81.56 255 LEU A O 1
ATOM 2030 N N . LYS A 1 256 ? -2.155 4.623 18.467 1.00 79.62 256 LYS A N 1
ATOM 2031 C CA . LYS A 1 256 ? -1.743 5.988 18.828 1.00 79.62 256 LYS A CA 1
ATOM 2032 C C . LYS A 1 256 ? -2.132 6.970 17.717 1.00 79.62 256 LYS A C 1
ATOM 2034 O O . LYS A 1 256 ? -1.801 6.761 16.555 1.00 79.62 256 LYS A O 1
ATOM 2039 N N . ASN A 1 257 ? -2.834 8.047 18.077 1.00 75.56 257 ASN A N 1
ATOM 2040 C CA . ASN A 1 257 ? -3.360 9.081 17.166 1.00 75.56 257 ASN A CA 1
ATOM 2041 C C . ASN A 1 257 ? -4.406 8.618 16.128 1.00 75.56 257 ASN A C 1
ATOM 2043 O O . ASN A 1 257 ? -4.806 9.414 15.272 1.00 75.56 257 ASN A O 1
ATOM 2047 N N . LEU A 1 258 ? -4.893 7.374 16.200 1.00 78.94 258 LEU A N 1
ATOM 2048 C CA . LEU A 1 258 ? -5.846 6.816 15.230 1.00 78.94 258 LEU A CA 1
ATOM 2049 C C . LEU A 1 258 ? -7.287 6.732 15.748 1.00 78.94 258 LEU A C 1
ATOM 2051 O O . LEU A 1 258 ? -8.214 6.555 14.952 1.00 78.94 258 LEU A O 1
ATOM 2055 N N . LEU A 1 259 ? -7.491 6.932 17.055 1.00 83.94 259 LEU A N 1
ATOM 2056 C CA . LEU A 1 259 ? -8.805 7.016 17.701 1.00 83.94 259 LEU A CA 1
ATOM 2057 C C . LEU A 1 259 ? -9.491 8.354 17.385 1.00 83.94 259 LEU A C 1
ATOM 2059 O O . LEU A 1 259 ? -9.547 9.266 18.208 1.00 83.94 259 LEU A O 1
ATOM 2063 N N . LYS A 1 260 ? -9.987 8.486 16.155 1.00 79.88 260 LYS A N 1
ATOM 2064 C CA . LYS A 1 260 ? -10.684 9.679 15.658 1.00 79.88 260 LYS A CA 1
ATOM 2065 C C . LYS A 1 260 ? -12.125 9.334 15.259 1.00 79.88 260 LYS A C 1
ATOM 2067 O O . LYS A 1 260 ? -12.410 8.170 14.987 1.00 79.88 260 LYS A O 1
ATOM 2072 N N . PRO A 1 261 ? -13.042 10.315 15.201 1.00 81.44 261 PRO A N 1
ATOM 2073 C CA . PRO A 1 261 ? -14.372 10.114 14.627 1.00 81.44 261 PRO A CA 1
ATOM 2074 C C . PRO A 1 261 ? -14.327 9.687 13.149 1.00 81.44 261 PRO A C 1
ATOM 2076 O O . PRO A 1 261 ? -13.291 9.786 12.490 1.00 81.44 261 PRO A O 1
ATOM 2079 N N . ASN A 1 262 ? -15.483 9.275 12.615 1.00 77.94 262 ASN A N 1
ATOM 2080 C CA . ASN A 1 262 ? -15.664 8.885 11.210 1.00 77.94 262 ASN A CA 1
ATOM 2081 C C . ASN A 1 262 ? -14.793 7.691 10.785 1.00 77.94 262 ASN A C 1
ATOM 2083 O O . ASN A 1 262 ? -14.145 7.716 9.739 1.00 77.94 262 ASN A O 1
ATOM 2087 N N . ARG A 1 263 ? -14.755 6.650 11.622 1.00 82.69 263 ARG A N 1
ATOM 2088 C CA . ARG A 1 263 ? -14.157 5.353 11.288 1.00 82.69 263 ARG A CA 1
ATOM 2089 C C . ARG A 1 263 ? -15.237 4.396 10.834 1.00 82.69 263 ARG A C 1
ATOM 2091 O O . ARG A 1 263 ? -16.332 4.379 11.401 1.00 82.69 263 ARG A O 1
ATOM 2098 N N . ARG A 1 264 ? -14.929 3.605 9.810 1.00 82.94 264 ARG A N 1
ATOM 2099 C CA . ARG A 1 264 ? -15.836 2.560 9.359 1.00 82.94 264 ARG A CA 1
ATOM 2100 C C . ARG A 1 264 ? -15.841 1.447 10.398 1.00 82.94 264 ARG A C 1
ATOM 2102 O O . ARG A 1 264 ? -14.794 0.935 10.783 1.00 82.94 264 ARG A O 1
ATOM 2109 N N . ILE A 1 265 ? -17.039 1.094 10.849 1.00 86.94 265 ILE A N 1
ATOM 2110 C CA . ILE A 1 265 ? -17.275 -0.006 11.779 1.00 86.94 265 ILE A CA 1
ATOM 2111 C C . ILE A 1 265 ? -18.219 -0.981 11.088 1.00 86.94 265 ILE A C 1
ATOM 2113 O O . ILE A 1 265 ? -19.301 -0.598 10.638 1.00 86.94 265 ILE A O 1
ATOM 2117 N N . GLN A 1 266 ? -17.813 -2.241 11.003 1.00 88.06 266 GLN A N 1
ATOM 2118 C CA . GLN A 1 266 ? -18.640 -3.326 10.489 1.00 88.06 266 GLN A CA 1
ATOM 2119 C C . GLN A 1 266 ? -18.835 -4.365 11.586 1.00 88.06 266 GLN A C 1
ATOM 2121 O O . GLN A 1 266 ? -17.886 -4.752 12.260 1.00 88.06 266 GLN A O 1
ATOM 2126 N N . VAL A 1 267 ? -20.077 -4.797 11.794 1.00 88.69 267 VAL A N 1
ATOM 2127 C CA . VAL A 1 267 ? -20.418 -5.723 12.877 1.00 88.69 267 VAL A CA 1
ATOM 2128 C C . VAL A 1 267 ? -21.187 -6.908 12.332 1.00 88.69 267 VAL A C 1
ATOM 2130 O O . VAL A 1 267 ? -22.122 -6.755 11.547 1.00 88.69 267 VAL A O 1
ATOM 2133 N N . TRP A 1 268 ? -20.810 -8.091 12.802 1.00 88.88 268 TRP A N 1
ATOM 2134 C CA . TRP A 1 268 ? -21.465 -9.351 12.507 1.00 88.88 268 TRP A CA 1
ATOM 2135 C C . TRP A 1 268 ? -21.876 -10.033 13.805 1.00 88.88 268 TRP A C 1
ATOM 2137 O O . TRP A 1 268 ? -21.117 -10.090 14.774 1.00 88.88 268 TRP A O 1
ATOM 2147 N N . LEU A 1 269 ? -23.082 -10.593 13.794 1.00 86.62 269 LEU A N 1
ATOM 2148 C CA . LEU A 1 269 ? -23.581 -11.473 14.841 1.00 86.62 269 LEU A CA 1
ATOM 2149 C C . LEU A 1 269 ? -23.625 -12.895 14.289 1.00 86.62 269 LEU A C 1
ATOM 2151 O O . LEU A 1 269 ? -24.213 -13.149 13.238 1.00 86.62 269 LEU A O 1
ATOM 2155 N N . GLY A 1 270 ? -22.987 -13.813 15.001 1.00 85.06 270 GLY A N 1
ATOM 2156 C CA . GLY A 1 270 ? -22.964 -15.235 14.697 1.00 85.06 270 GLY A CA 1
ATOM 2157 C C . GLY A 1 270 ? -23.679 -16.044 15.770 1.00 85.06 270 GLY A C 1
ATOM 2158 O O . GLY A 1 270 ? -23.992 -15.554 16.855 1.00 85.06 270 GLY A O 1
ATOM 2159 N N . ILE A 1 271 ? -23.912 -17.319 15.478 1.00 85.69 271 ILE A N 1
ATOM 2160 C CA . ILE A 1 271 ? -24.444 -18.265 16.453 1.00 85.69 271 ILE A CA 1
ATOM 2161 C C . ILE A 1 271 ? -23.711 -19.597 16.359 1.00 85.69 271 ILE A C 1
ATOM 2163 O O . ILE A 1 271 ? -23.518 -20.144 15.276 1.00 85.69 271 ILE A O 1
ATOM 2167 N N . SER A 1 272 ? -23.313 -20.114 17.515 1.00 78.00 272 SER A N 1
ATOM 2168 C CA . SER A 1 272 ? -22.777 -21.459 17.682 1.00 78.00 272 SER A CA 1
ATOM 2169 C C . SER A 1 272 ? -23.784 -22.287 18.476 1.00 78.00 272 SER A C 1
ATOM 2171 O O . SER A 1 272 ? -24.275 -21.867 19.529 1.00 78.00 272 SER A O 1
ATOM 2173 N N . THR A 1 273 ? -24.111 -23.463 17.948 1.00 63.44 273 THR A N 1
ATOM 2174 C CA . THR A 1 273 ? -24.838 -24.507 18.669 1.00 63.44 273 THR A CA 1
ATOM 2175 C C . THR A 1 273 ? -23.818 -25.524 19.158 1.00 63.44 273 THR A C 1
ATOM 2177 O O . THR A 1 273 ? -23.141 -26.145 18.339 1.00 63.44 273 THR A O 1
ATOM 2180 N N . SER A 1 274 ? -23.681 -25.639 20.477 1.00 54.97 274 SER A N 1
ATOM 2181 C CA . SER A 1 274 ? -22.991 -26.748 21.145 1.00 54.97 274 SER A CA 1
ATOM 2182 C C . SER A 1 274 ? -23.815 -28.023 21.077 1.00 54.97 274 SER A C 1
ATOM 2184 O O . SER A 1 274 ? -25.031 -27.894 21.360 1.00 54.97 274 SER A O 1
#